Protein AF-A0A397J2P7-F1 (afdb_monomer)

Mean predicted aligned error: 6.72 Å

Foldseek 3Di:
DFDFPDDPDWDWDQDPNDTDTDDDGAAAAADAQVVLCVLQQADSDLPQQQNQSFFRDGLLCLLPLVDAPVNTHTDFLVVCVVCQVVVNNSVSRGDNDDRPQSPPPPDGSSLRYDYNCLNLQQVHPLLVLLVLVVVL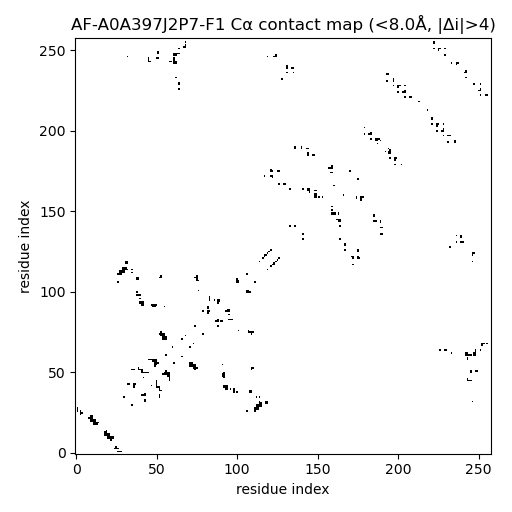ADPVLQVQLLVQLCPDDDDVLQDGDNVGSVCSVPDHSSNSVSCLVCVLVSCPPSDDPLSSVLSVLSSVLVVLVPDPDDDPVSLVVNLVSLSVNSVSSCVSRCVPPVSSDNSNSCSNHSSPPD

Sequence (258 aa):
MLEPLFENASIDLKIDGKRIWFYPRISTVICDWPEACTFSLTYKSSNSNYPCHFCLVSKDNLANTCLRKSQAVLRNKENTKKYYDNDTTKEASLEPVYNYFWDIPDLNIYDATVSDRMHHLDLGLYHYQIEFTKELLSKSSINKFNRRIAEIPRHPGLKIFAGGLQSIARLTANEFRDLMKVIVFVVDNLHNKDLSEVYVKWNEMYLLSRLETFKESDLKIFQKAIDDWANLFIKLFQNISGLKFPKLHSWNNKWIHN

Structure (mmCIF, N/CA/C/O backbone):
data_AF-A0A397J2P7-F1
#
_entry.id   AF-A0A397J2P7-F1
#
loop_
_atom_site.group_PDB
_atom_site.id
_atom_site.type_symbol
_atom_site.label_atom_id
_atom_site.label_alt_id
_atom_site.label_comp_id
_atom_site.label_asym_id
_atom_site.label_entity_id
_atom_site.label_seq_id
_atom_site.pdbx_PDB_ins_code
_atom_site.Cartn_x
_atom_site.Cartn_y
_atom_site.Cartn_z
_atom_site.occupancy
_atom_site.B_iso_or_equiv
_atom_site.auth_seq_id
_atom_site.auth_comp_id
_atom_site.auth_asym_id
_atom_site.auth_atom_id
_atom_site.pdbx_PDB_model_num
ATOM 1 N N . MET A 1 1 ? -21.625 -6.196 5.185 1.00 41.31 1 MET A N 1
ATOM 2 C CA . MET A 1 1 ? -22.179 -6.641 6.480 1.00 41.31 1 MET A CA 1
ATOM 3 C C . MET A 1 1 ? -21.059 -7.403 7.171 1.00 41.31 1 MET A C 1
ATOM 5 O O . MET A 1 1 ? -20.410 -8.178 6.485 1.00 41.31 1 MET A O 1
ATOM 9 N N . LEU A 1 2 ? -20.728 -7.099 8.429 1.00 46.75 2 LEU A N 1
ATOM 10 C CA . LEU A 1 2 ? -19.723 -7.863 9.179 1.00 46.75 2 LEU A CA 1
ATOM 11 C C . LEU A 1 2 ? -20.389 -9.171 9.623 1.00 46.75 2 LEU A C 1
ATOM 13 O O . LEU A 1 2 ? -21.253 -9.135 10.494 1.00 46.75 2 LEU A O 1
ATOM 17 N N . GLU A 1 3 ? -20.052 -10.287 8.984 1.00 45.09 3 GLU A N 1
ATOM 18 C CA . GLU A 1 3 ? -20.546 -11.613 9.373 1.00 45.09 3 GLU A CA 1
ATOM 19 C C . GLU A 1 3 ? -19.564 -12.276 10.356 1.00 45.09 3 GLU A C 1
ATOM 21 O O . GLU A 1 3 ? -18.350 -12.074 10.237 1.00 45.09 3 GLU A O 1
ATOM 26 N N . PRO A 1 4 ? -20.045 -13.043 11.352 1.00 52.09 4 PRO A N 1
ATOM 27 C CA . PRO A 1 4 ? -19.174 -13.778 12.264 1.00 52.09 4 PRO A CA 1
ATOM 28 C C . PRO A 1 4 ? -18.341 -14.828 11.515 1.00 52.09 4 PRO A C 1
ATOM 30 O O . PRO A 1 4 ? -18.884 -15.644 10.780 1.00 52.09 4 PRO A O 1
ATOM 33 N N . LEU A 1 5 ? -17.027 -14.871 11.764 1.00 52.66 5 LEU A N 1
ATOM 34 C CA . LEU A 1 5 ? -16.147 -15.936 11.246 1.00 52.66 5 LEU A CA 1
ATOM 35 C C . LEU A 1 5 ? -16.485 -17.325 11.820 1.00 52.66 5 LEU A C 1
ATOM 37 O O . LEU A 1 5 ? -16.162 -18.339 11.207 1.00 52.66 5 LEU A O 1
ATOM 41 N N . PHE A 1 6 ? -17.131 -17.368 12.988 1.00 56.34 6 PHE A N 1
ATOM 42 C CA . PHE A 1 6 ? -17.595 -18.588 13.640 1.00 56.34 6 PHE A CA 1
ATOM 43 C C . PHE A 1 6 ? -19.002 -18.364 14.195 1.00 56.34 6 PHE A C 1
ATOM 45 O O . PHE A 1 6 ? -19.203 -17.525 15.074 1.00 56.34 6 PHE A O 1
ATOM 52 N N . GLU A 1 7 ? -19.972 -19.138 13.717 1.00 52.19 7 GLU A N 1
ATOM 53 C CA . GLU A 1 7 ? -21.286 -19.243 14.347 1.00 52.19 7 GLU A CA 1
ATOM 54 C C . GLU A 1 7 ? -21.234 -20.354 15.411 1.00 52.19 7 GLU A C 1
ATOM 56 O O . GLU A 1 7 ? -20.944 -21.509 15.111 1.00 52.19 7 GLU A O 1
ATOM 61 N N . ASN A 1 8 ? -21.511 -20.008 16.672 1.00 54.44 8 ASN A N 1
ATOM 62 C CA . ASN A 1 8 ? -21.770 -20.945 17.780 1.00 54.44 8 ASN A CA 1
ATOM 63 C C . ASN A 1 8 ? -20.612 -21.830 18.298 1.00 54.44 8 ASN A C 1
ATOM 65 O O . ASN A 1 8 ? -20.868 -22.773 19.045 1.00 54.44 8 ASN A O 1
ATOM 69 N N . ALA A 1 9 ? -19.345 -21.527 18.002 1.00 59.22 9 ALA A N 1
ATOM 70 C CA . ALA A 1 9 ? -18.209 -22.197 18.648 1.00 59.22 9 ALA A CA 1
ATOM 71 C C . ALA A 1 9 ? -17.772 -21.433 19.914 1.00 59.22 9 ALA A C 1
ATOM 73 O O . ALA A 1 9 ? -16.947 -20.522 19.854 1.00 59.22 9 ALA A O 1
ATOM 74 N N . SER A 1 10 ? -18.341 -21.774 21.071 1.00 63.00 10 SER A N 1
ATOM 75 C CA . SER A 1 10 ? -17.833 -21.293 22.361 1.00 63.00 10 SER A CA 1
ATOM 76 C C . SER A 1 10 ? -16.487 -21.948 22.681 1.00 63.00 10 SER A C 1
ATOM 78 O O . SER A 1 10 ? -16.344 -23.162 22.526 1.00 63.00 10 SER A O 1
ATOM 80 N N . ILE A 1 11 ? -15.516 -21.167 23.158 1.00 71.50 11 ILE A N 1
ATOM 81 C CA . ILE A 1 11 ? -14.212 -21.680 23.596 1.00 71.50 11 ILE A CA 1
ATOM 82 C C . ILE A 1 11 ? -14.182 -21.713 25.129 1.00 71.50 11 ILE A C 1
ATOM 84 O O . ILE A 1 11 ? -14.503 -20.719 25.783 1.00 71.50 11 ILE A O 1
ATOM 88 N N . ASP A 1 12 ? -13.756 -22.845 25.692 1.00 77.00 12 ASP A N 1
ATOM 89 C CA . ASP A 1 12 ? -13.502 -22.998 27.127 1.00 77.00 12 ASP A CA 1
ATOM 90 C C . ASP A 1 12 ? -12.077 -22.540 27.469 1.00 77.00 12 ASP A C 1
ATOM 92 O O . ASP A 1 12 ? -11.097 -23.202 27.117 1.00 77.00 12 ASP A O 1
ATOM 96 N N . LEU A 1 13 ? -11.941 -21.438 28.213 1.00 77.38 13 LEU A N 1
ATOM 97 C CA . LEU A 1 13 ? -10.671 -21.029 28.823 1.00 77.38 13 LEU A CA 1
ATOM 98 C C . LEU A 1 13 ? -10.632 -21.450 30.290 1.00 77.38 13 LEU A C 1
ATOM 100 O O . LEU A 1 13 ? -11.546 -21.158 31.063 1.00 77.38 13 LEU A O 1
ATOM 104 N N . LYS A 1 14 ? -9.547 -22.113 30.703 1.00 80.81 14 LYS A N 1
ATOM 105 C CA . LYS A 1 14 ? -9.303 -22.442 32.111 1.00 80.81 14 LYS A CA 1
ATOM 106 C C . LYS A 1 14 ? -8.366 -21.401 32.726 1.00 80.81 14 LYS A C 1
ATOM 108 O O . LYS A 1 14 ? -7.167 -21.445 32.474 1.00 80.81 14 LYS A O 1
ATOM 113 N N . ILE A 1 15 ? -8.909 -20.492 33.534 1.00 80.88 15 ILE A N 1
ATOM 114 C CA . ILE A 1 15 ? -8.157 -19.451 34.256 1.00 80.88 15 ILE A CA 1
ATOM 115 C C . ILE A 1 15 ? -8.312 -19.711 35.757 1.00 80.88 15 ILE A C 1
ATOM 117 O O . ILE A 1 15 ? -9.431 -19.871 36.241 1.00 80.88 15 ILE A O 1
ATOM 121 N N . ASP A 1 16 ? -7.198 -19.831 36.484 1.00 86.00 16 ASP A N 1
ATOM 122 C CA . ASP A 1 16 ? -7.161 -20.104 37.934 1.00 86.00 16 ASP A CA 1
ATOM 123 C C . ASP A 1 16 ? -8.050 -21.281 38.377 1.00 86.00 16 ASP A C 1
ATOM 125 O O . ASP A 1 16 ? -8.771 -21.235 39.374 1.00 86.00 16 ASP A O 1
ATOM 129 N N . GLY A 1 17 ? -8.056 -22.356 37.584 1.00 84.88 17 GLY A N 1
ATOM 130 C CA . GLY A 1 17 ? -8.862 -23.550 37.853 1.00 84.88 17 GLY A CA 1
ATOM 131 C C . GLY A 1 17 ? -10.354 -23.418 37.521 1.00 84.88 17 GLY A C 1
ATOM 132 O O . GLY A 1 17 ? -11.055 -24.432 37.539 1.00 84.88 17 GLY A O 1
ATOM 133 N N . LYS A 1 18 ? -10.836 -22.227 37.149 1.00 81.94 18 LYS A N 1
ATOM 134 C CA . LYS A 1 18 ? -12.218 -21.973 36.718 1.00 81.94 18 LYS A CA 1
ATOM 135 C C . LYS A 1 18 ? -12.336 -22.070 35.200 1.00 81.94 18 LYS A C 1
ATOM 137 O O . LYS A 1 18 ? -11.464 -21.602 34.475 1.00 81.94 18 LYS A O 1
ATOM 142 N N . ARG A 1 19 ? -13.426 -22.675 34.721 1.00 82.94 19 ARG A N 1
ATOM 143 C CA . ARG A 1 19 ? -13.798 -22.664 33.299 1.00 82.94 19 ARG A CA 1
ATOM 144 C C . ARG A 1 19 ? -14.615 -21.415 33.004 1.00 82.94 19 ARG A C 1
ATOM 146 O O . ARG A 1 19 ? -15.642 -21.198 33.641 1.00 82.94 19 ARG A O 1
ATOM 153 N N . ILE A 1 20 ? -14.140 -20.617 32.059 1.00 82.62 20 ILE A N 1
ATOM 154 C CA . ILE A 1 20 ? -14.794 -19.410 31.571 1.00 82.62 20 ILE A CA 1
ATOM 155 C C . ILE A 1 20 ? -15.155 -19.654 30.112 1.00 82.62 20 ILE A C 1
ATOM 157 O O . ILE A 1 20 ? -14.300 -20.016 29.304 1.00 82.62 20 ILE A O 1
ATOM 161 N N . TRP A 1 21 ? -16.429 -19.442 29.804 1.00 78.38 21 TRP A N 1
ATOM 162 C CA . TRP A 1 21 ? -16.962 -19.519 28.454 1.00 78.38 21 TRP A CA 1
ATOM 163 C C . TRP A 1 21 ? -16.853 -18.143 27.818 1.00 78.38 21 TRP A C 1
ATOM 165 O O . TRP A 1 21 ? -17.285 -17.153 28.414 1.00 78.38 21 TRP A O 1
ATOM 175 N N . PHE A 1 22 ? -16.305 -18.071 26.611 1.00 75.12 22 PHE A N 1
ATOM 176 C CA . PHE A 1 22 ? -16.305 -16.829 25.850 1.00 75.12 22 PHE A CA 1
ATOM 177 C C . PHE A 1 22 ? -16.480 -17.086 24.353 1.00 75.12 22 PHE A C 1
ATOM 179 O O . PHE A 1 22 ? -16.256 -18.189 23.849 1.00 75.12 22 PHE A O 1
ATOM 186 N N . TYR A 1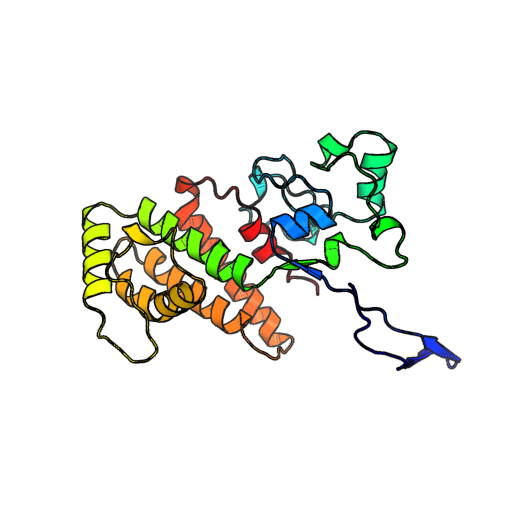 23 ? -16.889 -16.028 23.656 1.00 73.81 23 TYR A N 1
ATOM 187 C CA . TYR A 1 23 ? -17.053 -16.001 22.209 1.00 73.81 23 TYR A CA 1
ATOM 188 C C . TYR A 1 23 ? -16.034 -15.013 21.636 1.00 73.81 23 TYR A C 1
ATOM 190 O O . TYR A 1 23 ? -16.196 -13.806 21.851 1.00 73.81 23 TYR A O 1
ATOM 198 N N . PRO A 1 24 ? -14.974 -15.475 20.947 1.00 74.31 24 PRO A N 1
ATOM 199 C CA . PRO A 1 24 ? -14.053 -14.559 20.291 1.00 74.31 24 PRO A CA 1
ATOM 200 C C . PRO A 1 24 ? -14.791 -13.813 19.177 1.00 74.31 24 PRO A C 1
ATOM 202 O O . PRO A 1 24 ? -15.453 -14.419 18.335 1.00 74.31 24 PRO A O 1
ATOM 205 N N . ARG A 1 25 ? -14.663 -12.487 19.156 1.00 75.50 25 ARG A N 1
ATOM 206 C CA . ARG A 1 25 ? -15.141 -11.655 18.050 1.00 75.50 25 ARG A CA 1
ATOM 207 C C . ARG A 1 25 ? -13.940 -11.171 17.262 1.00 75.50 25 ARG A C 1
ATOM 209 O O . ARG A 1 25 ? -13.109 -10.439 17.786 1.00 75.50 25 ARG A O 1
ATOM 216 N N . ILE A 1 26 ? -13.867 -11.580 16.003 1.00 80.50 26 ILE A N 1
ATOM 217 C CA . ILE A 1 26 ? -12.863 -11.109 15.052 1.00 80.50 26 ILE A CA 1
ATOM 218 C C . ILE A 1 26 ? -13.617 -10.325 13.986 1.00 80.50 26 ILE A C 1
ATOM 220 O O . ILE A 1 26 ? -14.516 -10.862 13.345 1.00 80.50 26 ILE A O 1
ATOM 224 N N . SER A 1 27 ? -13.278 -9.047 13.832 1.00 84.94 27 SER A N 1
ATOM 225 C CA . SER A 1 27 ? -13.881 -8.167 12.830 1.00 84.94 27 SER A CA 1
ATOM 226 C C . SER A 1 27 ? -12.810 -7.697 11.862 1.00 84.94 27 SER A C 1
ATOM 228 O O . SER A 1 27 ? -11.776 -7.186 12.284 1.00 84.94 27 SER A O 1
ATOM 230 N N . THR A 1 28 ? -13.067 -7.848 10.565 1.00 88.75 28 THR A N 1
ATOM 231 C CA . THR A 1 28 ? -12.190 -7.343 9.509 1.00 88.75 28 THR A CA 1
ATOM 232 C C . THR A 1 28 ? -13.012 -6.704 8.398 1.00 88.75 28 THR A C 1
ATOM 234 O O . THR A 1 28 ? -14.086 -7.194 8.048 1.00 88.75 28 THR A O 1
ATOM 237 N N . VAL A 1 29 ? -12.521 -5.590 7.858 1.00 90.94 29 VAL A N 1
ATOM 238 C CA . VAL A 1 29 ? -13.132 -4.883 6.729 1.00 90.94 29 VAL A CA 1
ATOM 239 C C . VAL A 1 29 ? -12.095 -4.758 5.625 1.00 90.94 29 VAL A C 1
ATOM 241 O O . VAL A 1 29 ? -11.227 -3.888 5.677 1.00 90.94 29 VAL A O 1
ATOM 244 N N . ILE A 1 30 ? -12.181 -5.629 4.621 1.00 91.50 30 ILE A N 1
ATOM 245 C CA . ILE A 1 30 ? -11.364 -5.503 3.412 1.00 91.50 30 ILE A CA 1
ATOM 246 C C . ILE A 1 30 ? -11.932 -4.350 2.596 1.00 91.50 30 ILE A C 1
ATOM 248 O O . ILE A 1 30 ? -13.110 -4.363 2.247 1.00 91.50 30 ILE A O 1
ATOM 252 N N . CYS A 1 31 ? -11.106 -3.346 2.340 1.00 92.62 31 CYS A N 1
ATOM 253 C CA . CYS A 1 31 ? -11.542 -2.132 1.670 1.00 92.62 31 CYS A CA 1
ATOM 254 C C . CYS A 1 31 ? -10.407 -1.478 0.889 1.00 92.62 31 CYS A C 1
ATOM 256 O O . CYS A 1 31 ? -9.220 -1.641 1.203 1.00 92.62 31 CYS A O 1
ATOM 258 N N . ASP A 1 32 ? -10.775 -0.729 -0.145 1.00 93.62 32 ASP A N 1
ATOM 259 C CA . ASP A 1 32 ? -9.832 0.159 -0.809 1.00 93.62 32 ASP A CA 1
ATOM 260 C C . ASP A 1 32 ? -9.547 1.417 0.043 1.00 93.62 32 ASP A C 1
ATOM 262 O O . ASP A 1 32 ? -10.053 1.592 1.154 1.00 93.62 32 ASP A O 1
ATOM 266 N N . TRP A 1 33 ? -8.665 2.300 -0.440 1.00 92.56 33 TRP A N 1
ATOM 267 C CA . TRP A 1 33 ? -8.267 3.477 0.341 1.00 92.56 33 TRP A CA 1
ATOM 268 C C . TRP A 1 33 ? -9.427 4.468 0.582 1.00 92.56 33 TRP A C 1
ATOM 270 O O . TRP A 1 33 ? -9.630 4.862 1.734 1.00 92.56 33 TRP A O 1
ATOM 280 N N . PRO A 1 34 ? -10.203 4.881 -0.445 1.00 94.50 34 PRO A N 1
ATOM 281 C CA . PRO A 1 34 ? -11.407 5.688 -0.245 1.00 94.50 34 PRO A CA 1
ATOM 282 C C . PRO A 1 34 ? -12.429 5.090 0.727 1.00 94.50 34 PRO A C 1
ATOM 284 O O . PRO A 1 34 ? -13.002 5.841 1.519 1.00 94.50 34 PRO A O 1
ATOM 287 N N . GLU A 1 35 ? -12.663 3.780 0.671 1.00 95.69 35 GLU A N 1
ATOM 288 C CA . GLU A 1 35 ? -13.574 3.072 1.571 1.00 95.69 35 GLU A CA 1
ATOM 289 C C . GLU A 1 35 ? -13.049 3.060 3.008 1.00 95.69 35 GLU A C 1
ATOM 291 O O . GLU A 1 35 ? -13.790 3.423 3.922 1.00 95.69 35 GLU A O 1
ATOM 296 N N . ALA A 1 36 ? -11.763 2.747 3.216 1.00 94.88 36 ALA A N 1
ATOM 297 C CA . ALA A 1 36 ? -11.125 2.811 4.532 1.00 94.88 36 ALA A CA 1
ATOM 298 C C . ALA A 1 36 ? -11.290 4.202 5.162 1.00 94.88 36 ALA A C 1
ATOM 300 O O . ALA A 1 36 ? -11.682 4.311 6.323 1.00 94.88 36 ALA A O 1
ATOM 301 N N . CYS A 1 37 ? -11.070 5.262 4.373 1.00 95.62 37 CYS A N 1
ATOM 302 C CA . CYS A 1 37 ? -11.294 6.642 4.800 1.00 95.62 37 CYS A CA 1
ATOM 303 C C . CYS A 1 37 ? -12.761 6.934 5.148 1.00 95.62 37 CYS A C 1
ATOM 305 O O . CYS A 1 37 ? -13.024 7.707 6.066 1.00 95.62 37 CYS A O 1
ATOM 307 N N . THR A 1 38 ? -13.717 6.333 4.434 1.00 96.62 38 THR A N 1
ATOM 308 C CA . THR A 1 38 ? -15.145 6.462 4.745 1.00 96.62 38 THR A CA 1
ATOM 309 C C . THR A 1 38 ? -15.499 5.762 6.057 1.00 96.62 38 THR A C 1
ATOM 311 O O . THR A 1 38 ? -16.199 6.356 6.872 1.00 96.62 38 THR A O 1
ATOM 314 N N . PHE A 1 39 ? -14.981 4.560 6.317 1.00 95.88 39 PHE A N 1
ATOM 315 C CA . PHE A 1 39 ? -15.212 3.860 7.586 1.00 95.88 39 PHE A CA 1
ATOM 316 C C . PHE A 1 39 ? -14.591 4.588 8.789 1.00 95.88 39 PHE A C 1
ATOM 318 O O . PHE A 1 39 ? -15.181 4.622 9.871 1.00 95.88 39 PHE A O 1
ATOM 325 N N . SER A 1 40 ? -13.420 5.203 8.605 1.00 95.56 40 SER A N 1
ATOM 326 C CA . SER A 1 40 ? -12.717 5.967 9.644 1.00 95.56 40 SER A CA 1
ATOM 327 C C . SER A 1 40 ? -13.137 7.437 9.740 1.00 95.56 40 SER A C 1
ATOM 329 O O . SER A 1 40 ? -12.633 8.143 10.611 1.00 95.56 40 SER A O 1
ATOM 331 N N . LEU A 1 41 ? -14.008 7.919 8.845 1.00 97.25 41 LEU A N 1
ATOM 332 C CA . LEU A 1 41 ? -14.345 9.340 8.690 1.00 97.25 41 LEU A CA 1
ATOM 333 C C . LEU A 1 41 ? -13.115 10.252 8.562 1.00 97.25 41 LEU A C 1
ATOM 335 O O . LEU A 1 41 ? -13.114 11.376 9.051 1.00 97.25 41 LEU A O 1
ATOM 339 N N . THR A 1 42 ? -12.049 9.787 7.915 1.00 97.06 42 THR A N 1
ATOM 340 C CA . THR A 1 42 ? -10.890 10.637 7.601 1.00 97.06 42 THR A CA 1
ATOM 341 C C . THR A 1 42 ? -11.036 11.255 6.222 1.00 97.06 42 THR A C 1
ATOM 343 O O . THR A 1 42 ? -11.558 10.614 5.308 1.00 97.06 42 THR A O 1
ATOM 346 N N . TYR A 1 43 ? -10.483 12.451 6.030 1.00 96.56 43 TYR A N 1
ATOM 347 C CA . TYR A 1 43 ? -10.420 13.072 4.711 1.00 96.56 43 TYR A CA 1
ATOM 348 C C . TYR A 1 43 ? -9.762 12.145 3.684 1.00 96.56 43 TYR A C 1
ATOM 350 O O . TYR A 1 43 ? -8.675 11.612 3.900 1.00 96.56 43 TYR A O 1
ATOM 358 N N . LYS A 1 44 ? -10.392 12.012 2.513 1.00 93.12 44 LYS A N 1
ATOM 359 C CA . LYS A 1 44 ? -9.904 11.156 1.412 1.00 93.12 44 LYS A CA 1
ATOM 360 C C . LYS A 1 44 ? -8.665 11.714 0.702 1.00 93.12 44 LYS A C 1
ATOM 362 O O . LYS A 1 44 ? -8.036 11.021 -0.093 1.00 93.12 44 LYS A O 1
ATOM 367 N N . SER A 1 45 ? -8.326 12.977 0.956 1.00 90.38 45 SER A N 1
ATOM 368 C CA . SER A 1 45 ? -7.212 13.670 0.312 1.00 90.38 45 SER A CA 1
ATOM 369 C C . SER A 1 45 ? -5.876 13.336 0.973 1.00 90.38 45 SER A C 1
ATOM 371 O O . SER A 1 45 ? -5.700 13.542 2.177 1.00 90.38 45 SER A O 1
ATOM 373 N N . SER A 1 46 ? -4.893 12.935 0.164 1.00 85.94 46 SER A N 1
ATOM 374 C CA . SER A 1 46 ? -3.501 12.758 0.598 1.00 85.94 46 SER A CA 1
ATOM 375 C C . SER A 1 46 ? -2.822 14.064 1.029 1.00 85.94 46 SER A C 1
ATOM 377 O O . SER A 1 46 ? -1.802 14.021 1.711 1.00 85.94 46 SER A O 1
ATOM 379 N N . ASN A 1 47 ? -3.396 15.220 0.674 1.00 89.69 47 ASN A N 1
ATOM 380 C CA . ASN A 1 47 ? -2.891 16.542 1.056 1.00 89.69 47 ASN A CA 1
ATOM 381 C C . ASN A 1 47 ? -3.393 17.020 2.429 1.00 89.69 47 ASN A C 1
ATOM 383 O O . ASN A 1 47 ? -2.975 18.088 2.891 1.00 89.69 47 ASN A O 1
ATOM 387 N N . SER A 1 48 ? -4.287 16.262 3.075 1.00 93.44 48 SER A N 1
ATOM 388 C CA . SER A 1 48 ? -4.716 16.539 4.449 1.00 93.44 48 SER A CA 1
ATOM 389 C C . SER A 1 48 ? -3.538 16.449 5.422 1.00 93.44 48 SER A C 1
ATOM 391 O O . SER A 1 48 ? -2.525 15.825 5.122 1.00 93.44 48 SER A O 1
ATOM 393 N N . ASN A 1 49 ? -3.631 17.104 6.581 1.00 94.12 49 ASN A N 1
ATOM 394 C CA . ASN A 1 49 ? -2.515 17.134 7.532 1.00 94.12 49 ASN A CA 1
ATOM 395 C C . ASN A 1 49 ? -2.225 15.747 8.116 1.00 94.12 49 ASN A C 1
ATOM 397 O O . ASN A 1 49 ? -1.057 15.421 8.310 1.00 94.12 49 ASN A O 1
ATOM 401 N N . TYR A 1 50 ? -3.269 14.932 8.312 1.00 95.06 50 TYR A N 1
ATOM 402 C CA . TYR A 1 50 ? -3.183 13.568 8.836 1.00 95.06 50 TYR A CA 1
ATOM 403 C C . TYR A 1 50 ? -3.903 12.568 7.915 1.00 95.06 50 TYR A C 1
ATOM 405 O O . TYR A 1 50 ? -4.994 12.098 8.249 1.00 95.06 50 TYR A O 1
ATOM 413 N N . PRO A 1 51 ? -3.318 12.230 6.752 1.00 94.19 51 PRO A N 1
ATOM 414 C CA . PRO A 1 51 ? -4.021 11.541 5.667 1.00 94.19 51 PRO A CA 1
ATOM 415 C C . PRO A 1 51 ? -4.165 10.023 5.860 1.00 94.19 51 PRO A C 1
ATOM 417 O O . PRO A 1 51 ? -4.713 9.341 4.996 1.00 94.19 51 PRO A O 1
ATOM 420 N N . CYS A 1 52 ? -3.651 9.463 6.957 1.00 94.00 52 CYS A N 1
ATOM 421 C CA . CYS A 1 52 ? -3.784 8.042 7.262 1.00 94.00 52 CYS A CA 1
ATOM 422 C C . CYS A 1 52 ? -5.096 7.743 8.006 1.00 94.00 52 CYS A C 1
ATOM 424 O O . CYS A 1 52 ? -5.439 8.417 8.982 1.00 94.00 52 CYS A O 1
ATOM 426 N N . HIS A 1 53 ? -5.795 6.686 7.581 1.00 94.12 53 HIS A N 1
ATOM 427 C CA . HIS A 1 53 ? -7.069 6.272 8.176 1.00 94.12 53 HIS A CA 1
ATOM 428 C C . HIS A 1 53 ? -6.923 5.628 9.563 1.00 94.12 53 HIS A C 1
ATOM 430 O O . HIS A 1 53 ? -7.888 5.624 10.317 1.00 94.12 53 HIS A O 1
ATOM 436 N N . PHE A 1 54 ? -5.738 5.116 9.925 1.00 93.31 54 PHE A N 1
ATOM 437 C CA . PHE A 1 54 ? -5.520 4.392 11.187 1.00 93.31 54 PHE A CA 1
ATOM 438 C C . PHE A 1 54 ? -4.571 5.091 12.175 1.00 93.31 54 PHE A C 1
ATOM 440 O O . PHE A 1 54 ? -4.437 4.648 13.314 1.00 93.31 54 PHE A O 1
ATOM 447 N N . CYS A 1 55 ? -3.902 6.182 11.787 1.00 93.81 55 CYS A N 1
ATOM 448 C CA . CYS A 1 55 ? -3.003 6.927 12.676 1.00 93.81 55 CYS A CA 1
ATOM 449 C C . CYS A 1 55 ? -2.931 8.423 12.331 1.00 93.81 55 CYS A C 1
ATOM 451 O O . CYS A 1 55 ? -3.311 8.851 11.241 1.00 93.81 55 CYS A O 1
ATOM 453 N N . LEU A 1 56 ? -2.409 9.220 13.263 1.00 94.00 56 LEU A N 1
ATOM 454 C CA . LEU A 1 56 ? -2.144 10.653 13.114 1.00 94.00 56 LEU A CA 1
ATOM 455 C C . LEU A 1 56 ? -0.717 10.911 12.601 1.00 94.00 56 LEU A C 1
ATOM 457 O O . LEU A 1 56 ? 0.036 11.695 13.175 1.00 94.00 56 LEU A O 1
ATOM 461 N N . VAL A 1 57 ? -0.318 10.246 11.514 1.00 93.06 57 VAL A N 1
ATOM 462 C CA . VAL A 1 57 ? 0.943 10.569 10.826 1.00 93.06 57 VAL A CA 1
ATOM 463 C C . VAL A 1 57 ? 0.785 11.859 10.022 1.00 93.06 57 VAL A C 1
ATOM 465 O O . VAL A 1 57 ? -0.185 12.011 9.281 1.00 93.06 57 VAL A O 1
ATOM 468 N N . SER A 1 58 ? 1.735 12.786 10.152 1.00 92.25 58 SER A N 1
ATOM 469 C CA . SER A 1 58 ? 1.763 13.987 9.307 1.00 92.25 58 SER A CA 1
ATOM 470 C C . SER A 1 58 ? 1.979 13.613 7.837 1.00 92.25 58 SER A C 1
ATOM 472 O O . SER A 1 58 ? 2.761 12.709 7.532 1.00 92.25 58 SER A O 1
ATOM 474 N N . LYS A 1 59 ? 1.362 14.352 6.910 1.00 91.69 59 LYS A N 1
ATOM 475 C CA . LYS A 1 59 ? 1.606 14.218 5.460 1.00 91.69 59 LYS A CA 1
ATOM 476 C C . LYS A 1 59 ? 3.083 14.292 5.064 1.00 91.69 59 LYS A C 1
ATOM 478 O O . LYS A 1 59 ? 3.484 13.651 4.098 1.00 91.69 59 LYS A O 1
ATOM 483 N N . ASP A 1 60 ? 3.892 15.036 5.816 1.00 90.69 60 ASP A N 1
ATOM 484 C CA . ASP A 1 60 ? 5.327 15.198 5.544 1.00 90.69 60 ASP A CA 1
ATOM 485 C C . ASP A 1 60 ? 6.161 14.001 6.036 1.00 90.69 60 ASP A C 1
ATOM 487 O O . ASP A 1 60 ? 7.337 13.878 5.716 1.00 90.69 60 ASP A O 1
ATOM 491 N N . ASN A 1 61 ? 5.530 13.077 6.764 1.00 90.81 61 ASN A N 1
ATOM 492 C CA . ASN A 1 61 ? 6.137 11.886 7.347 1.00 90.81 61 ASN A CA 1
ATOM 493 C C . ASN A 1 61 ? 5.678 10.578 6.675 1.00 90.81 61 ASN A C 1
ATOM 495 O O . ASN A 1 61 ? 6.039 9.492 7.126 1.00 90.81 61 ASN A O 1
ATOM 499 N N . LEU A 1 62 ? 4.902 10.648 5.586 1.00 90.06 62 LEU A N 1
ATOM 500 C CA . LEU A 1 62 ? 4.373 9.460 4.900 1.00 90.06 62 LEU A CA 1
ATOM 501 C C . LEU A 1 62 ? 5.459 8.549 4.314 1.00 90.06 62 LEU A C 1
ATOM 503 O O . LEU A 1 62 ? 5.290 7.331 4.289 1.00 90.06 62 LEU A O 1
ATOM 507 N N . ALA A 1 63 ? 6.571 9.129 3.868 1.00 89.69 63 ALA A N 1
ATOM 508 C CA . ALA A 1 63 ? 7.706 8.403 3.306 1.00 89.69 63 ALA A CA 1
ATOM 509 C C . ALA A 1 63 ? 8.814 8.120 4.336 1.00 89.69 63 ALA A C 1
ATOM 511 O O . ALA A 1 63 ? 9.907 7.711 3.965 1.00 89.69 63 ALA A O 1
ATOM 512 N N . ASN A 1 64 ? 8.567 8.347 5.627 1.00 87.25 64 ASN A N 1
ATOM 513 C CA . ASN A 1 64 ? 9.557 8.079 6.661 1.00 87.25 64 ASN A CA 1
ATOM 514 C C . ASN A 1 64 ? 9.448 6.618 7.126 1.00 87.25 64 ASN A C 1
ATOM 516 O O . ASN A 1 64 ? 8.603 6.280 7.955 1.00 87.25 64 ASN A O 1
ATOM 520 N N . THR A 1 65 ? 10.309 5.751 6.589 1.00 81.00 65 THR A N 1
ATOM 521 C CA . THR A 1 65 ? 10.397 4.322 6.948 1.00 81.00 65 THR A CA 1
ATOM 522 C C . THR A 1 65 ? 10.893 4.079 8.370 1.00 81.00 65 THR A C 1
ATOM 524 O O . THR A 1 65 ? 10.667 3.005 8.917 1.00 81.00 65 THR A O 1
ATOM 527 N N . CYS A 1 66 ? 11.532 5.067 8.999 1.00 77.31 66 CYS A N 1
ATOM 528 C CA . CYS A 1 66 ? 11.991 4.959 10.381 1.00 77.31 66 CYS A CA 1
ATOM 529 C C . CYS A 1 66 ? 10.863 5.178 11.399 1.00 77.31 66 CYS A C 1
ATOM 531 O O . CYS A 1 66 ? 11.017 4.773 12.551 1.00 77.31 66 CYS A O 1
ATOM 533 N N . LEU A 1 67 ? 9.748 5.804 10.999 1.00 73.12 67 LEU A N 1
ATOM 534 C CA . LEU A 1 67 ? 8.575 5.942 11.859 1.00 73.12 67 LEU A CA 1
ATOM 535 C C . LEU A 1 67 ? 7.862 4.605 11.951 1.00 73.12 67 LEU A C 1
ATOM 537 O O . LEU A 1 67 ? 7.217 4.182 10.996 1.00 73.12 67 LEU A O 1
ATOM 541 N N . ARG A 1 68 ? 7.959 3.970 13.117 1.00 66.50 68 ARG A N 1
ATOM 542 C CA . ARG A 1 68 ? 7.200 2.753 13.424 1.00 66.50 68 ARG A CA 1
ATOM 543 C C . ARG A 1 68 ? 5.807 3.100 13.944 1.00 66.50 68 ARG A C 1
ATOM 545 O O . ARG A 1 68 ? 5.614 4.152 14.554 1.00 66.50 68 ARG A O 1
ATOM 552 N N . LYS A 1 69 ? 4.860 2.157 13.824 1.00 61.81 69 LYS A N 1
ATOM 553 C CA . LYS A 1 69 ? 3.506 2.239 14.418 1.00 61.81 69 LYS A CA 1
ATOM 554 C C . LYS A 1 69 ? 3.544 2.661 15.899 1.00 61.81 69 LYS A C 1
ATOM 556 O O . LYS A 1 69 ? 2.714 3.457 16.313 1.00 61.81 69 LYS A O 1
ATOM 561 N N . SER A 1 70 ? 4.545 2.213 16.668 1.00 60.56 70 SER A N 1
ATOM 562 C CA . SER A 1 70 ? 4.731 2.567 18.088 1.00 60.56 70 SER A CA 1
ATOM 563 C C . SER A 1 70 ? 5.051 4.043 18.358 1.00 60.56 70 SER A C 1
ATOM 565 O O . SER A 1 70 ? 4.905 4.502 19.487 1.00 60.56 70 SER A O 1
ATOM 567 N N . GLN A 1 71 ? 5.496 4.786 17.345 1.00 70.38 71 GLN A N 1
ATOM 568 C CA . GLN A 1 71 ? 5.827 6.209 17.440 1.00 70.38 71 GLN A CA 1
ATOM 569 C C . GLN A 1 71 ? 4.706 7.104 16.896 1.00 70.38 71 GLN A C 1
ATOM 571 O O . GLN A 1 71 ? 4.749 8.319 17.080 1.00 70.38 71 GLN A O 1
ATOM 576 N N . ALA A 1 72 ? 3.706 6.522 16.226 1.00 82.81 72 ALA A N 1
ATOM 577 C CA . ALA A 1 72 ? 2.545 7.235 15.717 1.00 82.81 72 ALA A CA 1
ATOM 578 C C . ALA A 1 72 ? 1.367 7.108 16.691 1.00 82.81 72 ALA A C 1
ATOM 580 O O . ALA A 1 72 ? 1.096 6.039 17.234 1.00 82.81 72 ALA A O 1
ATOM 581 N N . VAL A 1 73 ? 0.609 8.191 16.868 1.00 91.44 73 VAL A N 1
ATOM 582 C CA . VAL A 1 73 ? -0.648 8.129 17.621 1.00 91.44 73 VAL A CA 1
ATOM 583 C C . VAL A 1 73 ? -1.679 7.394 16.768 1.00 91.44 73 VAL A C 1
ATOM 585 O O . VAL A 1 73 ? -2.100 7.895 15.723 1.00 91.44 73 VAL A O 1
ATOM 588 N N . LEU A 1 74 ? -2.065 6.191 17.187 1.00 93.06 74 LEU A N 1
ATOM 589 C CA . LEU A 1 74 ? -3.104 5.407 16.522 1.00 93.06 74 LEU A CA 1
ATOM 590 C C . LEU A 1 74 ? -4.471 6.042 16.720 1.00 93.06 74 LEU A C 1
ATOM 592 O O . LEU A 1 74 ? -4.780 6.528 17.805 1.00 93.06 74 LEU A O 1
ATOM 596 N N . ARG A 1 75 ? -5.304 6.014 15.683 1.00 94.69 75 ARG A N 1
ATOM 597 C CA . ARG A 1 75 ? -6.709 6.405 15.795 1.00 94.69 75 ARG A CA 1
ATOM 598 C C . ARG A 1 75 ? -7.469 5.284 16.498 1.00 94.69 75 ARG A C 1
ATOM 600 O O . ARG A 1 75 ? -7.283 4.109 16.194 1.00 94.69 75 ARG A O 1
ATOM 607 N N . ASN A 1 76 ? -8.306 5.659 17.451 1.00 94.81 76 ASN A N 1
ATOM 608 C CA . ASN A 1 76 ? -9.228 4.768 18.141 1.00 94.81 76 ASN A CA 1
ATOM 609 C C . ASN A 1 76 ? -10.545 5.505 18.414 1.00 94.81 76 ASN A C 1
ATOM 611 O O . ASN A 1 76 ? -10.707 6.680 18.060 1.00 94.81 76 ASN A O 1
ATOM 615 N N . LYS A 1 77 ? -11.515 4.800 19.000 1.00 95.19 77 LYS A N 1
ATOM 616 C CA . LYS A 1 77 ? -12.814 5.381 19.346 1.00 95.19 77 LYS A CA 1
ATOM 617 C C . LYS A 1 77 ? -12.634 6.587 20.264 1.00 95.19 77 LYS A C 1
ATOM 619 O O . LYS A 1 77 ? -13.199 7.637 19.988 1.00 95.19 77 LYS A O 1
ATOM 624 N N . GLU A 1 78 ? -11.826 6.460 21.309 1.00 95.56 78 GLU A N 1
ATOM 625 C CA . GLU A 1 78 ? -11.683 7.451 22.374 1.00 95.56 78 GLU A CA 1
ATOM 626 C C . GLU A 1 78 ? -11.119 8.773 21.847 1.00 95.56 78 GLU A C 1
ATOM 628 O O . GLU A 1 78 ? -11.710 9.834 22.051 1.00 95.56 78 GLU A O 1
ATOM 633 N N . ASN A 1 79 ? -9.988 8.725 21.138 1.00 95.56 79 ASN A N 1
ATOM 634 C CA . ASN A 1 79 ? -9.343 9.933 20.643 1.00 95.56 79 ASN A CA 1
ATOM 635 C C . ASN A 1 79 ? -10.103 10.558 19.473 1.00 95.56 79 ASN A C 1
ATOM 637 O O . ASN A 1 79 ? -10.213 11.780 19.417 1.00 95.56 79 ASN A O 1
ATOM 641 N N . THR A 1 80 ? -10.693 9.752 18.588 1.00 97.00 80 THR A N 1
ATOM 642 C CA . THR A 1 80 ? -11.420 10.283 17.433 1.00 97.00 80 THR A CA 1
ATOM 643 C C . THR A 1 80 ? -12.747 10.893 17.866 1.00 97.00 80 THR A C 1
ATOM 645 O O . THR A 1 80 ? -13.082 11.998 17.440 1.00 97.00 80 THR A O 1
ATOM 648 N N . LYS A 1 81 ? -13.466 10.236 18.785 1.00 97.19 81 LYS A N 1
ATOM 649 C CA . LYS A 1 81 ? -14.696 10.776 19.364 1.00 97.19 81 LYS A CA 1
ATOM 650 C C . LYS A 1 81 ? -14.431 12.054 20.161 1.00 97.19 81 LYS A C 1
ATOM 652 O O . LYS A 1 81 ? -15.223 12.982 20.072 1.00 97.19 81 LYS A O 1
ATOM 657 N N . LYS A 1 82 ? -13.287 12.168 20.846 1.00 98.00 82 LYS A N 1
ATOM 658 C CA . LYS A 1 82 ? -12.888 13.414 21.521 1.00 98.00 82 LYS A CA 1
ATOM 659 C C . LYS A 1 82 ? -12.766 14.602 20.556 1.00 98.00 82 LYS A C 1
ATOM 661 O O . LYS A 1 82 ? -13.145 15.706 20.932 1.00 98.00 82 LYS A O 1
ATOM 666 N N . TYR A 1 83 ? -12.252 14.411 19.339 1.00 97.94 83 TYR A N 1
ATOM 667 C CA . TYR A 1 83 ? -12.238 15.483 18.331 1.00 97.94 83 TYR A CA 1
ATOM 668 C C . TYR A 1 83 ? -13.650 15.849 17.859 1.00 97.94 83 TYR A C 1
ATOM 670 O O . TYR A 1 83 ? -13.928 17.019 17.617 1.00 97.94 83 TYR A O 1
ATOM 678 N N . TYR A 1 84 ? -14.539 14.861 17.738 1.00 97.94 84 TYR A N 1
ATOM 679 C CA . TYR A 1 84 ? -15.938 15.077 17.368 1.00 97.94 84 TYR A CA 1
ATOM 680 C C . TYR A 1 84 ? -16.717 15.833 18.454 1.00 97.94 84 TYR A C 1
ATOM 682 O O . TYR A 1 84 ? -17.304 16.870 18.167 1.00 97.94 84 TYR A O 1
ATOM 690 N N . ASP A 1 85 ? -16.666 15.364 19.703 1.00 98.12 85 ASP A N 1
ATOM 691 C CA . ASP A 1 85 ? -17.415 15.946 20.823 1.00 98.12 85 ASP A CA 1
ATOM 692 C C . ASP A 1 85 ? -16.960 17.395 21.140 1.00 98.12 85 ASP A C 1
ATOM 694 O O . ASP A 1 85 ? -17.745 18.180 21.664 1.00 98.12 85 ASP A O 1
ATOM 698 N N . ASN A 1 86 ? -15.714 17.764 20.800 1.00 98.19 86 ASN A N 1
ATOM 699 C CA . ASN A 1 86 ? -15.163 19.117 20.982 1.00 98.19 86 ASN A CA 1
ATOM 700 C C . ASN A 1 86 ? -15.260 20.022 19.736 1.00 98.19 86 ASN A C 1
ATOM 702 O O . ASN A 1 86 ? -14.749 21.138 19.776 1.00 98.19 86 ASN A O 1
ATOM 706 N N . ASP A 1 87 ? -15.849 19.554 18.630 1.00 97.81 87 ASP A N 1
ATOM 707 C CA . ASP A 1 87 ? -15.898 20.270 17.340 1.00 97.81 87 ASP A CA 1
ATOM 708 C C . 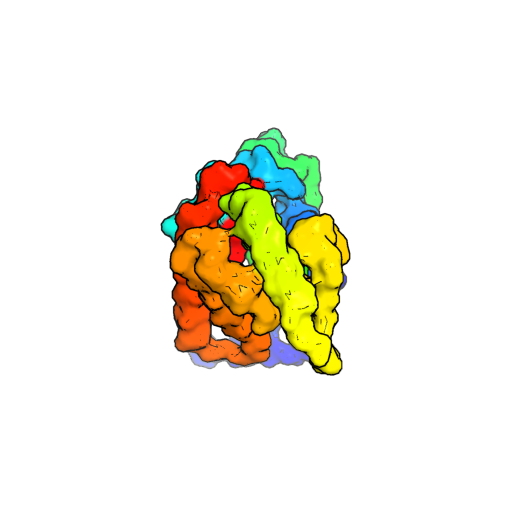ASP A 1 87 ? -14.509 20.658 16.769 1.00 97.81 87 ASP A C 1
ATOM 710 O O . ASP A 1 87 ? -14.320 21.678 16.107 1.00 97.81 87 ASP A O 1
ATOM 714 N N . THR A 1 88 ? -13.498 19.814 17.005 1.00 97.94 88 THR A N 1
ATOM 715 C CA . THR A 1 88 ? -12.108 20.003 16.539 1.00 97.94 88 THR A CA 1
ATOM 716 C C . THR A 1 88 ? -11.664 18.951 15.515 1.00 97.94 88 THR A C 1
ATOM 718 O O . THR A 1 88 ? -10.475 18.756 15.267 1.00 97.94 88 THR A O 1
ATOM 721 N N . THR A 1 89 ? -12.608 18.284 14.847 1.00 97.50 89 THR A N 1
ATOM 722 C CA . THR A 1 89 ? -12.369 17.232 13.829 1.00 97.50 89 THR A CA 1
ATOM 723 C C . THR A 1 89 ? -11.365 17.627 12.743 1.00 97.50 89 THR A C 1
ATOM 725 O O . THR A 1 89 ? -10.520 16.818 12.343 1.00 97.50 89 THR A O 1
ATOM 728 N N . LYS A 1 90 ? -11.379 18.896 12.320 1.00 96.94 90 LYS A N 1
ATOM 729 C CA . LYS A 1 90 ? -10.446 19.446 11.323 1.00 96.94 90 LYS A CA 1
ATOM 730 C C . LYS A 1 90 ? -8.980 19.325 11.743 1.00 96.94 90 LYS A C 1
ATOM 732 O O . LYS A 1 90 ? -8.132 19.093 10.880 1.00 96.94 90 LYS A O 1
ATOM 737 N N . GLU A 1 91 ? -8.680 19.428 13.038 1.00 96.75 91 GLU A N 1
ATOM 738 C CA . GLU A 1 91 ? -7.316 19.304 13.565 1.00 96.75 91 GLU A CA 1
ATOM 739 C C . GLU A 1 91 ? -6.740 17.913 13.307 1.00 96.75 91 GLU A C 1
ATOM 741 O O . GLU A 1 91 ? -5.554 17.782 13.032 1.00 96.75 91 GLU A O 1
ATOM 746 N N . ALA A 1 92 ? -7.588 16.884 13.299 1.00 96.25 92 ALA A N 1
ATOM 747 C CA . ALA A 1 92 ? -7.210 15.501 13.039 1.00 96.25 92 ALA A CA 1
ATOM 748 C C . ALA A 1 92 ? -7.584 15.020 11.626 1.00 96.25 92 ALA A C 1
ATOM 750 O O . ALA A 1 92 ? -7.531 13.819 11.363 1.00 96.25 92 ALA A O 1
ATOM 751 N N . SER A 1 93 ? -7.924 15.928 10.700 1.00 97.69 93 SER A N 1
ATOM 752 C CA . SER A 1 93 ? -8.339 15.593 9.323 1.00 97.69 93 SER A CA 1
ATOM 753 C C . SER A 1 93 ? -9.526 14.617 9.258 1.00 97.69 93 SER A C 1
ATOM 755 O O . SER A 1 93 ? -9.489 13.632 8.516 1.00 97.69 93 SER A O 1
ATOM 757 N N . LEU A 1 94 ? -10.550 14.873 10.074 1.00 97.75 94 LEU A N 1
ATOM 758 C CA . LEU A 1 94 ? -11.762 14.063 10.185 1.00 97.75 94 LEU A CA 1
ATOM 759 C C . LEU A 1 94 ? -12.985 14.800 9.635 1.00 97.75 94 LEU A C 1
ATOM 761 O O . LEU A 1 94 ? -13.095 16.017 9.776 1.00 97.75 94 LEU A O 1
ATOM 765 N N . GLU A 1 95 ? -13.926 14.045 9.080 1.00 97.62 95 GLU A N 1
ATOM 766 C CA . GLU A 1 95 ? -15.258 14.536 8.735 1.00 97.62 95 GLU A CA 1
ATOM 767 C C . GLU A 1 95 ? -16.062 14.829 10.021 1.00 97.62 95 GLU A C 1
ATOM 769 O O . GLU A 1 95 ? -16.019 14.031 10.964 1.00 97.62 95 GLU A O 1
ATOM 774 N N . PRO A 1 96 ? -16.819 15.942 10.095 1.00 97.00 96 PRO A N 1
ATOM 775 C CA . PRO A 1 96 ? -17.584 16.342 11.279 1.00 97.00 96 PRO A CA 1
ATOM 776 C C . PRO A 1 96 ? -18.914 15.576 11.390 1.00 97.00 96 PRO A C 1
ATOM 778 O O . PRO A 1 96 ? -19.991 16.165 11.437 1.00 97.00 96 PRO A O 1
ATOM 781 N N . VAL A 1 97 ? -18.849 14.245 11.381 1.00 97.06 97 VAL A N 1
ATOM 782 C CA . VAL A 1 97 ? -20.015 13.352 11.399 1.00 97.06 97 VAL A CA 1
ATOM 783 C C . VAL A 1 97 ? -19.847 12.310 12.502 1.00 97.06 97 VAL A C 1
ATOM 785 O O . VAL A 1 97 ? -18.736 11.872 12.796 1.00 97.06 97 VAL A O 1
ATOM 788 N N . TYR A 1 98 ? -20.957 11.908 13.121 1.00 97.50 98 TYR A N 1
ATOM 789 C CA . TYR A 1 98 ? -20.954 10.814 14.083 1.00 97.50 98 TYR A CA 1
ATOM 790 C C . TYR A 1 98 ? -20.605 9.491 13.395 1.00 97.50 98 TYR A C 1
ATOM 792 O O . TYR A 1 98 ? -21.241 9.115 12.408 1.00 97.50 98 TYR A O 1
ATOM 800 N N . ASN A 1 99 ? -19.626 8.755 13.922 1.00 97.19 99 ASN A N 1
ATOM 801 C CA . ASN A 1 99 ? -19.284 7.450 13.376 1.00 97.19 99 ASN A CA 1
ATOM 802 C C . ASN A 1 99 ? -20.130 6.347 14.026 1.00 97.19 99 ASN A C 1
ATOM 804 O O . ASN A 1 99 ? -19.933 6.017 15.194 1.00 97.19 99 ASN A O 1
ATOM 808 N N . TYR A 1 100 ? -21.009 5.720 13.243 1.00 96.00 100 TYR A N 1
ATOM 809 C CA . TYR A 1 100 ? -21.832 4.585 13.678 1.00 96.00 100 TYR A CA 1
ATOM 810 C C . TYR A 1 100 ? -21.015 3.446 14.317 1.00 96.00 100 TYR A C 1
ATOM 812 O O . TYR A 1 100 ? -21.461 2.821 15.275 1.00 96.00 100 TYR A O 1
ATOM 820 N N . PHE A 1 101 ? -19.789 3.189 13.842 1.00 95.44 101 PHE A N 1
ATOM 821 C CA . PHE A 1 101 ? -18.950 2.116 14.385 1.00 95.44 101 PHE A CA 1
ATOM 822 C C . PHE A 1 101 ? -18.536 2.346 15.844 1.00 95.44 101 PHE A C 1
ATOM 824 O O . PHE A 1 101 ? -18.144 1.391 16.510 1.00 95.44 101 PHE A O 1
ATOM 831 N N . TRP A 1 102 ? -18.640 3.573 16.372 1.00 95.88 102 TRP A N 1
ATOM 832 C CA . TRP A 1 102 ? -18.389 3.837 17.790 1.00 95.88 102 TRP A CA 1
ATOM 833 C C . TRP A 1 102 ? -19.422 3.181 18.709 1.00 95.88 102 TRP A C 1
ATOM 835 O O . TRP A 1 102 ? -19.103 2.942 19.873 1.00 95.88 102 TRP A O 1
ATOM 845 N N . ASP A 1 103 ? -20.618 2.859 18.218 1.00 95.31 103 ASP A N 1
ATOM 846 C CA . ASP A 1 103 ? -21.667 2.217 19.020 1.00 95.31 103 ASP A CA 1
ATOM 847 C C . ASP A 1 103 ? -21.516 0.698 19.096 1.00 95.31 103 ASP A C 1
ATOM 849 O O . ASP A 1 103 ? -22.143 0.059 19.939 1.00 95.31 103 ASP A O 1
ATOM 853 N N . ILE A 1 104 ? -20.668 0.111 18.248 1.00 91.12 104 ILE A N 1
ATOM 854 C CA . ILE A 1 104 ? -20.429 -1.330 18.236 1.00 91.12 104 ILE A CA 1
ATOM 855 C C . ILE A 1 104 ? -19.431 -1.670 19.355 1.00 91.12 104 ILE A C 1
ATOM 857 O O . ILE A 1 104 ? -18.284 -1.213 19.307 1.00 91.12 104 ILE A O 1
ATOM 861 N N . PRO A 1 105 ? -19.826 -2.468 20.366 1.00 86.88 105 PRO A N 1
ATOM 862 C CA . PRO A 1 105 ? -18.925 -2.866 21.441 1.00 86.88 105 PRO A CA 1
ATOM 863 C C . PRO A 1 105 ? -17.719 -3.637 20.902 1.00 86.88 105 PRO A C 1
ATOM 865 O O . PRO A 1 105 ? -17.862 -4.466 20.003 1.00 86.88 105 PRO A O 1
ATOM 868 N N . ASP A 1 106 ? -1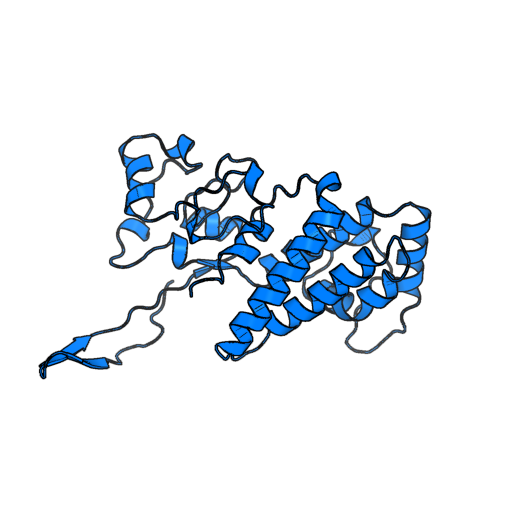6.547 -3.372 21.478 1.00 84.06 106 ASP A N 1
ATOM 869 C CA . ASP A 1 106 ? -15.284 -4.065 21.187 1.00 84.06 106 ASP A CA 1
ATOM 870 C C . ASP A 1 106 ? -14.798 -3.969 19.724 1.00 84.06 106 ASP A C 1
ATOM 872 O O . ASP A 1 106 ? -13.895 -4.700 19.319 1.00 84.06 106 ASP A O 1
ATOM 876 N N . LEU A 1 107 ? -15.351 -3.047 18.922 1.00 89.00 107 LEU A N 1
ATOM 877 C CA . LEU A 1 107 ? -14.897 -2.784 17.557 1.00 89.00 107 LEU A CA 1
ATOM 878 C C . LEU A 1 10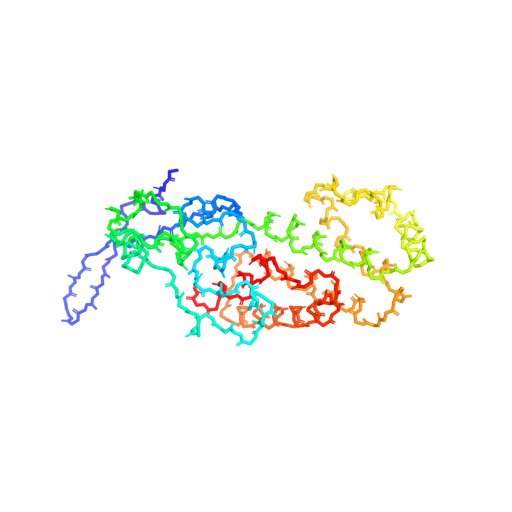7 ? -14.005 -1.540 17.495 1.00 89.00 107 LEU A C 1
ATOM 880 O O . LEU A 1 107 ? -14.453 -0.411 17.695 1.00 89.00 107 LEU A O 1
ATOM 884 N N . ASN A 1 108 ? -12.751 -1.735 17.090 1.00 91.75 108 ASN A N 1
ATOM 885 C CA . ASN A 1 108 ? -11.891 -0.645 16.647 1.00 91.75 108 ASN A CA 1
ATOM 886 C C . ASN A 1 108 ? -11.885 -0.578 15.113 1.00 91.75 108 ASN A C 1
ATOM 888 O O . ASN A 1 108 ? -11.079 -1.241 14.465 1.00 91.75 108 ASN A O 1
ATOM 892 N N . ILE A 1 109 ? -12.766 0.238 14.522 1.00 94.12 109 ILE A N 1
ATOM 893 C CA . ILE A 1 109 ? -12.875 0.348 13.056 1.00 94.12 109 ILE A CA 1
ATOM 894 C C . ILE A 1 109 ? -11.557 0.771 12.384 1.00 94.12 109 ILE A C 1
ATOM 896 O O . ILE A 1 109 ? -11.257 0.334 11.276 1.00 94.12 109 ILE A O 1
ATOM 900 N N . TYR A 1 110 ? -10.733 1.570 13.064 1.00 93.31 110 TYR A N 1
ATOM 901 C CA . TYR A 1 110 ? -9.460 2.061 12.532 1.00 93.31 110 TYR A CA 1
ATOM 902 C C . TYR A 1 110 ? -8.425 0.940 12.369 1.00 93.31 110 TYR A C 1
ATOM 904 O O . TYR A 1 110 ? -7.604 1.000 11.457 1.00 93.31 110 TYR A O 1
ATOM 912 N N . ASP A 1 111 ? -8.492 -0.087 13.216 1.00 90.12 111 ASP A N 1
ATOM 913 C CA . ASP A 1 111 ? -7.595 -1.249 13.188 1.00 90.12 111 ASP A CA 1
ATOM 914 C C . ASP A 1 111 ? -8.209 -2.439 12.427 1.00 90.12 111 ASP A C 1
ATOM 916 O O . ASP A 1 111 ? -7.495 -3.185 11.765 1.00 90.12 111 ASP A O 1
ATOM 920 N N . ALA A 1 112 ? -9.542 -2.565 12.431 1.00 91.94 112 ALA A N 1
ATOM 921 C CA . ALA A 1 112 ? -10.273 -3.635 11.747 1.00 91.94 112 ALA A CA 1
ATOM 922 C C . ALA A 1 112 ? -10.219 -3.541 10.212 1.00 91.94 112 ALA A C 1
ATOM 924 O O . ALA A 1 112 ? -10.435 -4.534 9.515 1.00 91.94 112 ALA A O 1
ATOM 925 N N . THR A 1 113 ? -9.958 -2.357 9.656 1.00 91.19 113 THR A N 1
ATOM 926 C CA . THR A 1 113 ? -9.777 -2.212 8.205 1.00 91.19 113 THR A CA 1
ATOM 927 C C . THR A 1 113 ? -8.532 -2.963 7.746 1.00 91.19 113 THR A C 1
ATOM 929 O O . THR A 1 113 ? -7.479 -2.888 8.371 1.00 91.19 113 THR A O 1
ATOM 932 N N . VAL A 1 114 ? -8.600 -3.631 6.602 1.00 88.88 114 VAL A N 1
ATOM 933 C CA . VAL A 1 114 ? -7.466 -4.289 5.946 1.00 88.88 114 VAL A CA 1
ATOM 934 C C . VAL A 1 114 ? -7.434 -3.822 4.500 1.00 88.88 114 VAL A C 1
ATOM 936 O O . VAL A 1 114 ? -8.467 -3.739 3.840 1.00 88.88 114 VAL A O 1
ATOM 939 N N . SER A 1 115 ? -6.243 -3.479 4.015 1.00 89.94 115 SER A N 1
ATOM 940 C CA . SER A 1 115 ? -6.084 -2.983 2.652 1.00 89.94 115 SER A CA 1
ATOM 941 C C . SER A 1 115 ? -6.446 -4.058 1.631 1.00 89.94 115 SER A C 1
ATOM 943 O O . SER A 1 115 ? -5.880 -5.153 1.652 1.00 89.94 115 SER A O 1
ATOM 945 N N . ASP A 1 116 ? -7.314 -3.720 0.679 1.00 91.12 116 ASP A N 1
ATOM 946 C CA . ASP A 1 116 ? -7.525 -4.537 -0.510 1.00 91.12 116 ASP A CA 1
ATOM 947 C C . ASP A 1 116 ? -6.213 -4.665 -1.297 1.00 91.12 116 ASP A C 1
ATOM 949 O O . ASP A 1 116 ? -5.639 -3.685 -1.777 1.00 91.12 116 ASP A O 1
ATOM 953 N N . ARG A 1 117 ? -5.724 -5.897 -1.441 1.00 90.19 117 ARG A N 1
ATOM 954 C CA . ARG A 1 117 ? -4.420 -6.167 -2.056 1.00 90.19 117 ARG A CA 1
ATOM 955 C C . ARG A 1 117 ? -4.339 -5.675 -3.502 1.00 90.19 117 ARG A C 1
ATOM 957 O O . ARG A 1 117 ? -3.292 -5.180 -3.907 1.00 90.19 117 ARG A O 1
ATOM 964 N N . MET A 1 118 ? -5.408 -5.815 -4.284 1.00 93.62 118 MET A N 1
ATOM 965 C CA . MET A 1 118 ? -5.405 -5.418 -5.693 1.00 93.62 118 MET A CA 1
ATOM 966 C C . MET A 1 118 ? -5.287 -3.895 -5.828 1.00 93.62 118 MET A C 1
ATOM 968 O O . MET A 1 118 ? -4.458 -3.402 -6.591 1.00 93.62 118 MET A O 1
ATOM 972 N N . HIS A 1 119 ? -6.065 -3.142 -5.055 1.00 92.50 119 HIS A N 1
ATOM 973 C CA . HIS A 1 119 ? -6.053 -1.683 -5.078 1.00 92.50 119 HIS A CA 1
ATOM 974 C C . HIS A 1 119 ? -4.828 -1.092 -4.377 1.00 92.50 119 HIS A C 1
ATOM 976 O O . HIS A 1 119 ? -4.377 0.002 -4.734 1.00 92.50 119 HIS A O 1
ATOM 982 N N . HIS A 1 120 ? -4.279 -1.780 -3.374 1.00 93.00 120 HIS A N 1
ATOM 983 C CA . HIS A 1 120 ? -3.120 -1.303 -2.620 1.00 93.00 120 HIS A CA 1
ATOM 984 C C . HIS A 1 120 ? -1.800 -1.625 -3.321 1.00 93.00 120 HIS A C 1
ATOM 986 O O . HIS A 1 120 ? -0.943 -0.747 -3.401 1.00 93.00 120 HIS A O 1
ATOM 992 N N . LEU A 1 121 ? -1.646 -2.835 -3.869 1.00 94.50 121 LEU A N 1
ATOM 993 C CA . LEU A 1 121 ? -0.416 -3.286 -4.526 1.00 94.50 121 LEU A CA 1
ATOM 994 C C . LEU A 1 121 ? -0.456 -3.087 -6.041 1.00 94.50 121 LEU A C 1
ATOM 996 O O . LEU A 1 121 ? 0.263 -2.222 -6.540 1.00 94.50 121 LEU A O 1
ATOM 1000 N N . ASP A 1 122 ? -1.300 -3.845 -6.754 1.00 94.19 122 ASP A N 1
ATOM 1001 C CA . ASP A 1 122 ? -1.312 -3.895 -8.227 1.00 94.19 122 ASP A CA 1
ATOM 1002 C C . ASP A 1 122 ? -1.617 -2.506 -8.822 1.00 94.19 122 ASP A C 1
ATOM 1004 O O . ASP A 1 122 ? -0.815 -1.946 -9.565 1.00 94.19 122 ASP A O 1
ATOM 1008 N N . LEU A 1 123 ? -2.759 -1.923 -8.438 1.00 92.88 123 LEU A N 1
ATOM 1009 C CA . LEU A 1 123 ? -3.241 -0.612 -8.903 1.00 92.88 123 LEU A CA 1
ATOM 1010 C C . LEU A 1 123 ? -2.758 0.555 -8.023 1.00 92.88 123 LEU A C 1
ATOM 1012 O O . LEU A 1 123 ? -3.138 1.707 -8.229 1.00 92.88 123 LEU A O 1
ATOM 1016 N N . GLY A 1 124 ? -1.973 0.258 -6.987 1.00 93.88 124 GLY A N 1
ATOM 1017 C CA . GLY A 1 124 ? -1.483 1.232 -6.019 1.00 93.88 124 GLY A CA 1
ATOM 1018 C C . GLY A 1 124 ? 0.018 1.427 -6.142 1.00 93.88 124 GLY A C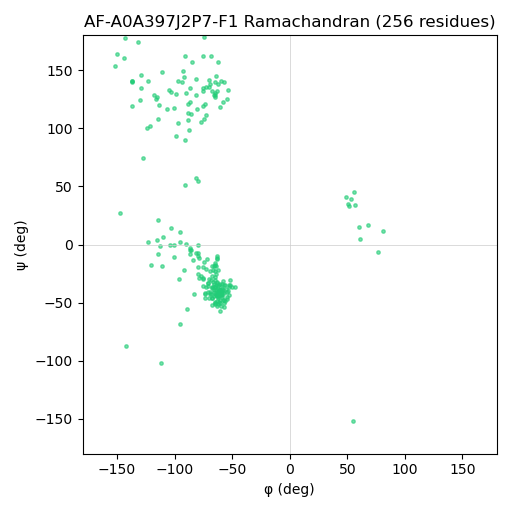 1
ATOM 1019 O O . GLY A 1 124 ? 0.485 2.154 -7.014 1.00 93.88 124 GLY A O 1
ATOM 1020 N N . LEU A 1 125 ? 0.771 0.811 -5.232 1.00 95.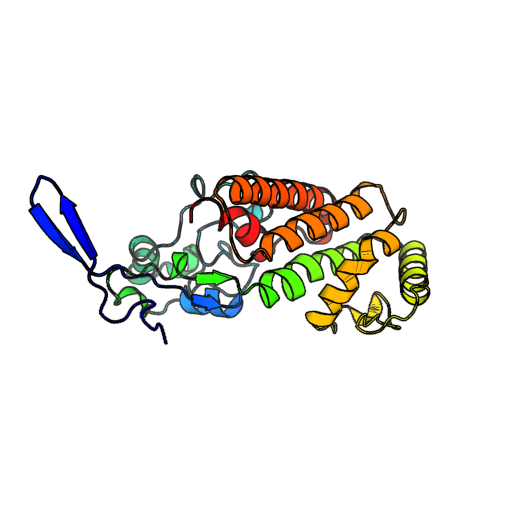06 125 LEU A N 1
ATOM 1021 C CA . LEU A 1 125 ? 2.218 1.006 -5.119 1.00 95.06 125 LEU A CA 1
ATOM 1022 C C . LEU A 1 125 ? 2.973 0.655 -6.410 1.00 95.06 125 LEU A C 1
ATOM 1024 O O . LEU A 1 125 ? 3.864 1.406 -6.803 1.00 95.06 125 LEU A O 1
ATOM 1028 N N . TYR A 1 126 ? 2.600 -0.429 -7.099 1.00 95.44 126 TYR A N 1
ATOM 1029 C CA . TYR A 1 126 ? 3.279 -0.821 -8.336 1.00 95.44 126 TYR A CA 1
ATOM 1030 C C . TYR A 1 126 ? 3.011 0.150 -9.483 1.00 95.44 126 TYR A C 1
ATOM 1032 O O . TYR A 1 126 ? 3.934 0.545 -10.193 1.00 95.44 126 TYR A O 1
ATOM 1040 N N . HIS A 1 127 ? 1.756 0.583 -9.630 1.00 93.38 127 HIS A N 1
ATOM 1041 C CA . HIS A 1 127 ? 1.387 1.625 -10.582 1.00 93.38 127 HIS A CA 1
ATOM 1042 C C . HIS A 1 127 ? 2.221 2.897 -10.359 1.00 93.38 127 HIS A C 1
ATOM 1044 O O . HIS A 1 127 ? 2.816 3.406 -11.309 1.00 93.38 127 HIS A O 1
ATOM 1050 N N . TYR A 1 128 ? 2.362 3.354 -9.107 1.00 93.19 128 TYR A N 1
ATOM 1051 C CA . TYR A 1 128 ? 3.234 4.489 -8.786 1.00 93.19 128 TYR A CA 1
ATOM 1052 C C . TYR A 1 128 ? 4.705 4.223 -9.119 1.00 93.19 128 TYR A C 1
ATOM 1054 O O . TYR A 1 128 ? 5.356 5.098 -9.678 1.00 93.19 128 TYR A O 1
ATOM 1062 N N . GLN A 1 129 ? 5.234 3.028 -8.837 1.00 95.25 129 GLN A N 1
ATOM 1063 C CA . GLN A 1 129 ? 6.614 2.672 -9.196 1.00 95.25 129 GLN A CA 1
ATOM 1064 C C . GLN A 1 129 ? 6.873 2.805 -10.700 1.00 95.25 129 GLN A C 1
ATOM 1066 O O . GLN A 1 129 ? 7.916 3.316 -11.116 1.00 95.25 129 GLN A O 1
ATOM 1071 N N . ILE A 1 130 ? 5.915 2.370 -11.515 1.00 93.81 130 ILE A N 1
ATOM 1072 C CA . ILE A 1 130 ? 5.986 2.432 -12.971 1.00 93.81 130 ILE A CA 1
ATOM 1073 C C . ILE A 1 130 ? 5.870 3.884 -13.475 1.00 93.81 130 ILE A C 1
ATOM 1075 O O . ILE A 1 130 ? 6.689 4.301 -14.297 1.00 93.81 130 ILE A O 1
ATOM 1079 N N . GLU A 1 131 ? 4.920 4.676 -12.965 1.00 92.75 131 GLU A N 1
ATOM 1080 C CA . GLU A 1 131 ? 4.789 6.099 -13.329 1.00 92.75 131 GLU A CA 1
ATOM 1081 C C . GLU A 1 131 ? 6.029 6.906 -12.912 1.00 92.75 131 GLU A C 1
ATOM 1083 O O . GLU A 1 131 ? 6.599 7.634 -13.723 1.00 92.75 131 GLU A O 1
ATOM 1088 N N . PHE A 1 132 ? 6.556 6.694 -11.705 1.00 94.06 132 PHE A N 1
ATOM 1089 C CA . PHE A 1 132 ? 7.785 7.364 -11.272 1.00 94.06 132 PHE A CA 1
ATOM 1090 C C . PHE A 1 132 ? 9.006 6.908 -12.069 1.00 94.06 132 PHE A C 1
ATOM 1092 O O . PHE A 1 132 ? 9.898 7.706 -12.341 1.00 94.06 132 PHE A O 1
ATOM 1099 N N . THR A 1 133 ? 9.042 5.651 -12.515 1.00 94.38 133 THR A N 1
ATOM 1100 C CA . THR A 1 133 ? 10.081 5.192 -13.447 1.00 94.38 133 THR A CA 1
ATOM 1101 C C . THR A 1 133 ? 9.993 5.943 -14.771 1.00 94.38 133 THR A C 1
ATOM 1103 O O . THR A 1 133 ? 11.013 6.376 -15.297 1.00 94.38 133 THR A O 1
ATOM 1106 N N . LYS A 1 134 ? 8.790 6.143 -15.312 1.00 92.75 134 LYS A N 1
ATOM 1107 C CA . LYS A 1 134 ? 8.591 6.919 -16.540 1.00 92.75 134 LYS A CA 1
ATOM 1108 C C . LYS A 1 134 ? 9.046 8.372 -16.382 1.00 92.75 134 LYS A C 1
ATOM 1110 O O . LYS A 1 134 ? 9.649 8.893 -17.313 1.00 92.75 134 LYS A O 1
ATOM 1115 N N . GLU A 1 135 ? 8.805 8.995 -15.231 1.00 93.06 135 GLU A N 1
ATOM 1116 C CA . GLU A 1 135 ? 9.288 10.350 -14.927 1.00 93.06 135 GLU A CA 1
ATOM 1117 C C . GLU A 1 135 ? 10.811 10.412 -14.705 1.00 93.06 135 GLU A C 1
ATOM 1119 O O . GLU A 1 135 ? 11.450 11.393 -15.080 1.00 93.06 135 GLU A O 1
ATOM 1124 N N . LEU A 1 136 ? 11.411 9.354 -14.147 1.00 94.44 136 LEU A N 1
ATOM 1125 C CA . LEU A 1 136 ? 12.857 9.253 -13.912 1.00 94.44 136 LEU A CA 1
ATOM 1126 C C . LEU A 1 136 ? 13.665 9.084 -15.210 1.00 94.44 136 LEU A C 1
ATOM 1128 O O . LEU A 1 136 ? 14.819 9.511 -15.299 1.00 94.44 136 LEU A O 1
ATOM 1132 N N . LEU A 1 137 ? 13.102 8.397 -16.206 1.00 94.50 137 LEU A N 1
ATOM 1133 C CA . LEU A 1 137 ? 13.814 8.032 -17.427 1.00 94.50 137 LEU A CA 1
ATOM 1134 C C . LEU A 1 137 ? 13.867 9.178 -18.446 1.00 94.50 137 LEU A C 1
ATOM 1136 O O . LEU A 1 137 ? 12.899 9.887 -18.702 1.00 94.50 137 LEU A O 1
ATOM 1140 N N . SER A 1 138 ? 15.004 9.292 -19.136 1.00 94.88 138 SER A N 1
ATOM 1141 C CA . SER A 1 138 ? 15.130 10.172 -20.299 1.00 94.88 138 SER A CA 1
ATOM 1142 C C . SER A 1 138 ? 14.292 9.661 -21.479 1.00 94.88 138 SER A C 1
ATOM 1144 O O . SER A 1 138 ? 13.964 8.475 -21.578 1.00 94.88 138 SER A O 1
ATOM 1146 N N . LYS A 1 139 ? 14.018 10.531 -22.459 1.00 93.62 139 LYS A N 1
ATOM 1147 C CA . LYS A 1 139 ? 13.284 10.156 -23.681 1.00 93.62 139 LYS A CA 1
ATOM 1148 C C . LYS A 1 139 ? 13.924 8.975 -24.430 1.00 93.62 139 LYS A C 1
ATOM 1150 O O . LYS A 1 139 ? 13.208 8.118 -24.946 1.00 93.62 139 LYS A O 1
ATOM 1155 N N . SER A 1 140 ? 15.258 8.901 -24.484 1.00 94.25 140 SER A N 1
ATOM 1156 C CA . SER A 1 140 ? 15.961 7.780 -25.124 1.00 94.25 140 SER A CA 1
ATOM 1157 C C . SER A 1 140 ? 15.797 6.477 -24.337 1.00 94.25 140 SER A C 1
ATOM 1159 O O . SER A 1 140 ? 15.533 5.435 -24.942 1.00 94.25 140 SER A O 1
ATOM 1161 N N . SER A 1 141 ? 15.866 6.528 -23.003 1.00 95.50 141 SER A N 1
ATOM 1162 C CA . SER A 1 141 ? 15.612 5.366 -22.145 1.00 95.50 141 SER A CA 1
ATOM 1163 C C . SER A 1 141 ? 14.156 4.899 -22.213 1.00 95.50 141 SER A C 1
ATOM 1165 O O . SER A 1 141 ? 13.922 3.695 -22.255 1.00 95.50 141 SER A O 1
ATOM 1167 N N . ILE A 1 142 ? 13.183 5.811 -22.321 1.00 93.69 142 ILE A N 1
ATOM 1168 C CA . ILE A 1 142 ? 11.763 5.477 -22.545 1.00 93.69 142 ILE A CA 1
ATOM 1169 C C . ILE A 1 142 ? 11.574 4.751 -23.883 1.00 93.69 142 ILE A C 1
ATOM 1171 O O . ILE A 1 142 ? 10.889 3.731 -23.945 1.00 93.69 142 ILE A O 1
ATOM 1175 N N . ASN A 1 143 ? 12.211 5.223 -24.958 1.00 92.56 143 ASN A N 1
ATOM 1176 C CA . ASN A 1 143 ? 12.151 4.536 -26.251 1.00 92.56 143 ASN A CA 1
ATOM 1177 C C . ASN A 1 143 ? 12.748 3.124 -26.163 1.00 92.56 143 ASN A C 1
ATOM 1179 O O . ASN A 1 143 ? 12.180 2.176 -26.705 1.00 92.56 143 ASN A O 1
ATOM 1183 N N . LYS A 1 144 ? 13.865 2.969 -25.441 1.00 94.75 144 LYS A N 1
ATOM 1184 C CA . LYS A 1 144 ? 14.496 1.666 -25.198 1.00 94.75 144 LYS A CA 1
ATOM 1185 C C . LYS A 1 144 ? 13.610 0.749 -24.347 1.00 94.75 144 LYS A C 1
ATOM 1187 O O . LYS A 1 144 ? 13.502 -0.429 -24.674 1.00 94.75 144 LYS A O 1
ATOM 1192 N N . PHE A 1 145 ? 12.945 1.280 -23.320 1.00 94.00 145 PHE A N 1
ATOM 1193 C CA . PHE A 1 145 ? 11.947 0.561 -22.524 1.00 94.00 145 PHE A CA 1
ATOM 1194 C C . PHE A 1 145 ? 10.825 0.023 -23.419 1.00 94.00 145 PHE A C 1
ATOM 1196 O O . PHE A 1 145 ? 10.554 -1.175 -23.426 1.00 94.00 145 PHE A O 1
ATOM 1203 N N . ASN A 1 146 ? 10.203 0.900 -24.216 1.00 91.56 146 ASN A N 1
ATOM 1204 C CA . ASN A 1 146 ? 9.079 0.534 -25.082 1.00 91.56 146 ASN A CA 1
ATOM 1205 C C . ASN A 1 146 ? 9.486 -0.513 -26.122 1.00 91.56 146 ASN A C 1
ATOM 1207 O O . ASN A 1 146 ? 8.749 -1.470 -26.349 1.00 91.56 146 ASN A O 1
ATOM 1211 N N . ARG A 1 147 ? 10.682 -0.367 -26.711 1.00 91.56 147 ARG A N 1
ATOM 1212 C CA . ARG A 1 147 ? 11.233 -1.356 -27.641 1.00 91.56 147 ARG A CA 1
ATOM 1213 C C . ARG A 1 147 ? 11.405 -2.718 -26.968 1.00 91.56 147 ARG A C 1
ATOM 1215 O O . ARG A 1 147 ? 10.946 -3.710 -27.514 1.00 91.56 147 ARG A O 1
ATOM 1222 N N . ARG A 1 148 ? 11.994 -2.759 -25.769 1.00 92.38 148 ARG A N 1
ATOM 1223 C CA . ARG A 1 148 ? 12.200 -4.012 -25.027 1.00 92.38 148 ARG A CA 1
ATOM 1224 C C . ARG A 1 148 ? 10.893 -4.708 -24.674 1.00 92.38 148 ARG A C 1
ATOM 1226 O O . ARG A 1 148 ? 10.825 -5.916 -24.814 1.00 92.38 148 ARG A O 1
ATOM 1233 N N . ILE A 1 149 ? 9.859 -3.967 -24.266 1.00 89.44 149 ILE A N 1
ATOM 1234 C CA . ILE A 1 149 ? 8.517 -4.533 -24.038 1.00 89.44 149 ILE A CA 1
ATOM 1235 C C . ILE A 1 149 ? 7.969 -5.173 -25.317 1.00 89.44 149 ILE A C 1
ATOM 1237 O O . ILE A 1 149 ? 7.455 -6.288 -25.270 1.00 89.44 149 ILE A O 1
ATOM 1241 N N . ALA A 1 150 ? 8.096 -4.486 -26.455 1.00 88.06 150 ALA A N 1
ATOM 1242 C CA . ALA A 1 150 ? 7.615 -4.981 -27.743 1.00 88.06 150 ALA A CA 1
ATOM 1243 C C . ALA A 1 150 ? 8.400 -6.203 -28.259 1.00 88.06 150 ALA A C 1
ATOM 1245 O O . ALA A 1 150 ? 7.848 -7.008 -29.005 1.00 88.06 150 ALA A O 1
ATOM 1246 N N . GLU A 1 151 ? 9.668 -6.342 -27.862 1.00 90.06 151 GLU A N 1
ATOM 1247 C CA . GLU A 1 151 ? 10.544 -7.470 -28.206 1.00 90.06 151 GLU A CA 1
ATOM 1248 C C . GLU A 1 151 ? 10.278 -8.728 -27.360 1.00 90.06 151 GLU A C 1
ATOM 1250 O O . GLU A 1 151 ? 10.778 -9.800 -27.708 1.00 90.06 151 GLU A O 1
ATOM 1255 N N . ILE A 1 152 ? 9.496 -8.646 -26.273 1.00 88.38 152 ILE A N 1
ATOM 1256 C CA . ILE A 1 152 ? 9.192 -9.830 -25.461 1.00 88.38 152 ILE A CA 1
ATOM 1257 C C . ILE A 1 152 ? 8.366 -10.827 -26.295 1.00 88.38 152 ILE A C 1
ATOM 1259 O O . ILE A 1 152 ? 7.307 -10.462 -26.821 1.00 88.38 152 ILE A O 1
ATOM 1263 N N . PRO A 1 153 ? 8.796 -12.101 -26.394 1.00 86.81 153 PRO A N 1
ATOM 1264 C CA . PRO A 1 153 ? 8.060 -13.119 -27.128 1.00 86.81 153 PRO A CA 1
ATOM 1265 C C . PRO A 1 153 ? 6.626 -13.290 -26.618 1.00 86.81 153 PRO A C 1
ATOM 1267 O O . PRO A 1 153 ? 6.363 -13.302 -25.414 1.00 86.81 153 PRO A O 1
ATOM 1270 N N . ARG A 1 154 ? 5.686 -13.480 -27.548 1.00 85.31 154 ARG A N 1
ATOM 1271 C CA . ARG A 1 154 ? 4.292 -13.780 -27.201 1.00 85.31 154 ARG A CA 1
ATOM 1272 C C . ARG A 1 154 ? 4.206 -15.161 -26.555 1.00 85.31 154 ARG A C 1
ATOM 1274 O O . ARG A 1 154 ? 4.723 -16.129 -27.106 1.00 85.31 154 ARG A O 1
ATOM 1281 N N . HIS A 1 155 ? 3.498 -15.256 -25.434 1.00 85.69 155 HIS A N 1
ATOM 1282 C CA . HIS A 1 155 ? 3.278 -16.508 -24.713 1.00 85.69 155 HIS A CA 1
ATOM 1283 C C . HIS A 1 155 ? 1.812 -16.620 -24.257 1.00 85.69 155 HIS A C 1
ATOM 1285 O O . HIS A 1 155 ? 1.241 -15.623 -23.801 1.00 85.69 155 HIS A O 1
ATOM 1291 N N . PRO A 1 156 ? 1.179 -17.807 -24.335 1.00 84.75 156 PRO A N 1
ATOM 1292 C CA . PRO A 1 156 ? -0.150 -18.030 -23.767 1.00 84.75 156 PRO A CA 1
ATOM 1293 C C . PRO A 1 156 ? -0.199 -17.664 -22.273 1.00 84.75 156 PRO A C 1
ATOM 1295 O O . PRO A 1 156 ? 0.606 -18.140 -21.480 1.00 84.75 156 PRO A O 1
ATOM 1298 N N . GLY A 1 157 ? -1.127 -16.796 -21.870 1.00 82.19 157 GLY A N 1
ATOM 1299 C CA . GLY A 1 157 ? -1.234 -16.351 -20.472 1.00 82.19 157 GLY A CA 1
ATOM 1300 C C . GLY A 1 157 ? -0.259 -15.241 -20.055 1.00 82.19 157 GLY A C 1
ATOM 1301 O O . GLY A 1 157 ? -0.153 -14.962 -18.863 1.00 82.19 157 GLY A O 1
ATOM 1302 N N . LEU A 1 158 ? 0.429 -14.606 -21.011 1.00 84.94 158 LEU A N 1
ATOM 1303 C CA . LEU A 1 158 ? 1.182 -13.370 -20.801 1.00 84.94 158 LEU A CA 1
ATOM 1304 C C . LEU A 1 158 ? 0.637 -12.283 -21.735 1.00 84.94 158 LEU A C 1
ATOM 1306 O O . LEU A 1 158 ? 0.920 -12.277 -22.936 1.00 84.94 158 LEU A O 1
ATOM 1310 N N . LYS A 1 159 ? -0.171 -11.368 -21.197 1.00 80.06 159 LYS A N 1
ATOM 1311 C CA . LYS A 1 159 ? -0.686 -10.222 -21.950 1.00 80.06 159 LYS A CA 1
ATOM 1312 C C . LYS A 1 159 ? 0.301 -9.067 -21.846 1.00 80.06 159 LYS A C 1
ATOM 1314 O O . LYS A 1 159 ? 0.422 -8.428 -20.808 1.00 80.06 159 LYS A O 1
ATOM 1319 N N . ILE A 1 160 ? 1.009 -8.805 -22.941 1.00 70.00 160 ILE A N 1
ATOM 1320 C CA . ILE A 1 160 ? 1.963 -7.698 -23.033 1.00 70.00 160 ILE A CA 1
ATOM 1321 C C . ILE A 1 160 ? 1.357 -6.578 -23.863 1.00 70.00 160 ILE A C 1
ATOM 1323 O O . ILE A 1 160 ? 0.833 -6.795 -24.957 1.00 70.00 160 ILE A O 1
ATOM 1327 N N . PHE A 1 161 ? 1.460 -5.363 -23.343 1.00 68.00 161 PHE A N 1
ATOM 1328 C CA . PHE A 1 161 ? 0.952 -4.171 -23.994 1.00 68.00 161 PHE A CA 1
ATOM 1329 C C . PHE A 1 161 ? 1.836 -3.736 -25.152 1.00 68.00 161 PHE A C 1
ATOM 1331 O O . PHE A 1 161 ? 2.977 -3.321 -24.957 1.00 68.00 161 PHE A O 1
ATOM 1338 N N . ALA A 1 162 ? 1.267 -3.705 -26.355 1.00 62.75 162 ALA A N 1
ATOM 1339 C CA . ALA A 1 162 ? 1.930 -3.116 -27.516 1.00 62.75 162 ALA A CA 1
ATOM 1340 C C . ALA A 1 162 ? 2.166 -1.592 -27.370 1.00 62.75 162 ALA A C 1
ATOM 1342 O O . ALA A 1 162 ? 2.994 -1.032 -28.080 1.00 62.75 162 ALA A O 1
ATOM 1343 N N . GLY A 1 163 ? 1.453 -0.916 -26.455 1.00 65.31 163 GLY A N 1
ATOM 1344 C CA . GLY A 1 163 ? 1.489 0.543 -26.269 1.00 65.31 163 GLY A CA 1
ATOM 1345 C C . GLY A 1 163 ? 2.587 1.090 -25.342 1.00 65.31 163 GLY A C 1
ATOM 1346 O O . GLY A 1 163 ? 2.680 2.307 -25.174 1.00 65.31 163 GLY A O 1
ATOM 1347 N N . GLY A 1 164 ? 3.405 0.231 -24.719 1.00 73.25 164 GLY A N 1
ATOM 1348 C CA . GLY A 1 164 ? 4.491 0.647 -23.818 1.00 73.25 164 GLY A CA 1
ATOM 1349 C C . GLY A 1 164 ? 4.050 1.564 -22.658 1.00 73.25 164 GLY A C 1
ATOM 1350 O O . GLY A 1 164 ? 2.894 1.540 -22.223 1.00 73.25 164 GLY A O 1
ATOM 1351 N N . LEU A 1 165 ? 4.965 2.422 -22.180 1.00 71.94 165 LEU A N 1
ATOM 1352 C CA . LEU A 1 165 ? 4.756 3.349 -21.048 1.00 71.94 165 LEU A CA 1
ATOM 1353 C C . LEU A 1 165 ? 3.667 4.420 -21.288 1.00 71.94 165 LEU A C 1
ATOM 1355 O O . LEU A 1 165 ? 3.255 5.128 -20.369 1.00 71.94 165 LEU A O 1
ATOM 1359 N N . GLN A 1 166 ? 3.190 4.595 -22.521 1.00 68.56 166 GLN A N 1
ATOM 1360 C CA . GLN A 1 166 ? 2.137 5.576 -22.808 1.00 68.56 166 GLN A CA 1
ATOM 1361 C C . GLN A 1 166 ? 0.753 5.105 -22.347 1.00 68.56 166 GLN A C 1
ATOM 1363 O O . GLN A 1 166 ? -0.140 5.926 -22.155 1.00 68.56 166 GLN A O 1
ATOM 1368 N N . SER A 1 167 ? 0.581 3.799 -22.134 1.00 72.06 167 SER A N 1
ATOM 1369 C CA . SER A 1 167 ? -0.709 3.188 -21.797 1.00 72.06 167 SER A CA 1
ATOM 1370 C C . SER A 1 167 ? -0.907 2.869 -20.309 1.00 72.06 167 SER A C 1
ATOM 1372 O O . SER A 1 167 ? -1.983 2.404 -19.944 1.00 72.06 167 SER A O 1
ATOM 1374 N N . ILE A 1 168 ? 0.081 3.160 -19.448 1.00 72.31 168 ILE A N 1
ATOM 1375 C CA . ILE A 1 168 ? 0.129 2.720 -18.036 1.00 72.31 168 ILE A CA 1
ATOM 1376 C C . ILE A 1 168 ? -1.129 3.084 -17.234 1.00 72.31 168 ILE A C 1
ATOM 1378 O O . ILE A 1 168 ? -1.642 2.264 -16.478 1.00 72.31 168 ILE A O 1
ATOM 1382 N N . ALA A 1 169 ? -1.679 4.281 -17.441 1.00 69.19 169 ALA A N 1
ATOM 1383 C CA . ALA A 1 169 ? -2.868 4.737 -16.722 1.00 69.19 169 ALA A CA 1
ATOM 1384 C C . ALA A 1 169 ? -4.133 3.889 -16.988 1.00 69.19 169 ALA A C 1
ATOM 1386 O O . ALA A 1 169 ? -5.157 4.092 -16.341 1.00 69.19 169 ALA A O 1
ATOM 1387 N N . ARG A 1 170 ? -4.100 2.976 -17.969 1.00 75.44 170 ARG A N 1
ATOM 1388 C CA . ARG A 1 170 ? -5.239 2.143 -18.386 1.00 75.44 170 ARG A CA 1
ATOM 1389 C C . ARG A 1 170 ? -5.029 0.650 -18.138 1.00 75.44 170 ARG A C 1
ATOM 1391 O O . ARG A 1 170 ? -5.885 -0.132 -18.546 1.00 75.44 170 ARG A O 1
ATOM 1398 N N . LEU A 1 171 ? -3.918 0.243 -17.519 1.00 83.94 171 LEU A N 1
ATOM 1399 C CA . LEU A 1 171 ? -3.660 -1.178 -17.288 1.00 83.94 171 LEU A CA 1
ATOM 1400 C C . LEU A 1 171 ? -4.576 -1.707 -16.183 1.00 83.94 171 LEU A C 1
ATOM 1402 O O . LEU A 1 171 ? -4.737 -1.105 -15.121 1.00 83.94 171 LEU A O 1
ATOM 1406 N N . THR A 1 172 ? -5.155 -2.873 -16.428 1.00 87.69 172 THR A N 1
ATOM 1407 C CA . THR A 1 172 ? -5.882 -3.640 -15.421 1.00 87.69 172 THR A CA 1
ATOM 1408 C C . THR A 1 172 ? -4.909 -4.316 -14.453 1.00 87.69 172 THR A C 1
ATOM 1410 O O . THR A 1 172 ? -3.732 -4.527 -14.754 1.00 87.69 172 THR A O 1
ATOM 1413 N N . ALA A 1 173 ? -5.405 -4.740 -13.289 1.00 90.25 173 ALA A N 1
ATOM 1414 C CA . ALA A 1 173 ? -4.582 -5.429 -12.295 1.00 90.25 173 ALA A CA 1
ATOM 1415 C C . ALA A 1 173 ? -3.928 -6.713 -12.839 1.00 90.25 173 ALA A C 1
ATOM 1417 O O . ALA A 1 173 ? -2.764 -6.988 -12.556 1.00 90.25 173 ALA A O 1
ATOM 1418 N N . ASN A 1 174 ? -4.650 -7.491 -13.654 1.00 90.06 174 ASN A N 1
ATOM 1419 C CA . ASN A 1 174 ? -4.100 -8.698 -14.278 1.00 90.06 174 ASN A CA 1
ATOM 1420 C C . ASN A 1 174 ? -2.909 -8.378 -15.177 1.00 90.06 174 ASN A C 1
ATOM 1422 O O . ASN A 1 174 ? -1.922 -9.106 -15.186 1.00 90.06 174 ASN A O 1
ATOM 1426 N N . GLU A 1 175 ? -2.986 -7.276 -15.906 1.00 89.25 175 GLU A N 1
ATOM 1427 C CA . GLU A 1 175 ? -1.925 -6.917 -16.819 1.00 89.25 175 GLU A CA 1
ATOM 1428 C C . GLU A 1 175 ? -0.721 -6.274 -16.106 1.00 89.25 175 GLU A C 1
ATOM 1430 O O . GLU A 1 175 ? 0.414 -6.479 -16.532 1.00 89.25 175 GLU A O 1
ATOM 1435 N N . PHE A 1 176 ? -0.917 -5.585 -14.972 1.00 91.25 176 PHE A N 1
ATOM 1436 C CA . PHE A 1 176 ? 0.201 -5.234 -14.084 1.00 91.25 176 PHE A CA 1
ATOM 1437 C C . PHE A 1 176 ? 0.929 -6.480 -13.576 1.00 91.25 176 PHE A C 1
ATOM 1439 O O . PHE A 1 176 ? 2.158 -6.498 -13.555 1.00 91.25 176 PHE A O 1
ATOM 1446 N N . ARG A 1 177 ? 0.202 -7.544 -13.214 1.00 92.19 177 ARG A N 1
ATOM 1447 C CA . ARG A 1 177 ? 0.824 -8.815 -12.804 1.00 92.19 177 ARG A CA 1
ATOM 1448 C C . ARG A 1 177 ? 1.589 -9.478 -13.944 1.00 92.19 177 ARG A C 1
ATOM 1450 O O . ARG A 1 177 ? 2.638 -10.065 -13.702 1.00 92.19 177 ARG A O 1
ATOM 1457 N N . ASP A 1 178 ? 1.095 -9.384 -15.176 1.00 91.44 178 ASP A N 1
ATOM 1458 C CA . ASP A 1 178 ? 1.836 -9.847 -16.351 1.00 91.44 178 ASP A CA 1
ATOM 1459 C C . ASP A 1 178 ? 3.099 -9.010 -16.589 1.00 91.44 178 ASP A C 1
ATOM 1461 O O . ASP A 1 178 ? 4.160 -9.569 -16.868 1.00 91.44 178 ASP A O 1
ATOM 1465 N N . LEU A 1 179 ? 3.028 -7.694 -16.376 1.00 91.06 179 LEU A N 1
ATOM 1466 C CA . LEU A 1 179 ? 4.186 -6.807 -16.448 1.00 91.06 179 LEU A CA 1
ATOM 1467 C C . LEU A 1 179 ? 5.242 -7.144 -15.383 1.00 91.06 179 LEU A C 1
ATOM 1469 O O . LEU A 1 179 ? 6.420 -7.231 -15.722 1.00 91.06 179 LEU A O 1
ATOM 1473 N N . MET A 1 180 ? 4.847 -7.410 -14.131 1.00 93.25 180 MET A N 1
ATOM 1474 C CA . MET A 1 180 ? 5.769 -7.787 -13.041 1.00 93.25 180 MET A CA 1
ATOM 1475 C C . MET A 1 180 ? 6.670 -8.975 -13.411 1.00 93.25 180 MET A C 1
ATOM 1477 O O . MET A 1 180 ? 7.841 -9.002 -13.031 1.00 93.25 180 MET A O 1
ATOM 1481 N N . LYS A 1 181 ? 6.157 -9.931 -14.200 1.00 92.44 181 LYS A N 1
ATOM 1482 C CA . LYS A 1 181 ? 6.906 -11.123 -14.640 1.00 92.44 181 LYS A CA 1
ATOM 1483 C C . LYS A 1 181 ? 8.086 -10.788 -15.554 1.00 92.44 181 LYS A C 1
ATOM 1485 O O . LYS A 1 181 ? 9.047 -11.548 -15.605 1.00 92.44 181 LYS A O 1
ATOM 1490 N N . VAL A 1 182 ? 8.012 -9.680 -16.293 1.00 92.19 182 VAL A N 1
ATOM 1491 C CA . VAL A 1 182 ? 8.970 -9.348 -17.361 1.00 92.19 182 VAL A CA 1
ATOM 1492 C C . VAL A 1 182 ? 9.714 -8.034 -17.140 1.00 92.19 182 VAL A C 1
ATOM 1494 O O . VAL A 1 182 ? 10.760 -7.810 -17.747 1.00 92.19 182 VAL A O 1
ATOM 1497 N N . ILE A 1 183 ? 9.206 -7.166 -16.261 1.00 93.00 183 ILE A N 1
ATOM 1498 C CA . ILE A 1 183 ? 9.679 -5.789 -16.092 1.00 93.00 183 ILE A CA 1
ATOM 1499 C C . ILE A 1 183 ? 11.166 -5.700 -15.751 1.00 93.00 183 ILE A C 1
ATOM 1501 O O . ILE A 1 183 ? 11.833 -4.791 -16.231 1.00 93.00 183 ILE A O 1
ATOM 1505 N N . VAL A 1 184 ? 11.703 -6.653 -14.981 1.00 94.94 184 VAL A N 1
ATOM 1506 C CA . VAL A 1 184 ? 13.109 -6.650 -14.548 1.00 94.94 184 VAL A CA 1
ATOM 1507 C C . VAL A 1 184 ? 14.047 -6.667 -15.759 1.00 94.94 184 VAL A C 1
ATOM 1509 O O . VAL A 1 184 ? 14.995 -5.889 -15.810 1.00 94.94 184 VAL A O 1
ATOM 1512 N N . PHE A 1 185 ? 13.732 -7.461 -16.787 1.00 93.31 185 PHE A N 1
ATOM 1513 C CA . PHE A 1 185 ? 14.501 -7.506 -18.037 1.00 93.31 185 PHE A CA 1
ATOM 1514 C C . PHE A 1 185 ? 14.343 -6.228 -18.869 1.00 93.31 185 PHE A C 1
ATOM 1516 O O . PHE A 1 185 ? 15.240 -5.818 -19.606 1.00 93.31 185 PHE A O 1
ATOM 1523 N N . VAL A 1 186 ? 13.186 -5.580 -18.751 1.00 93.38 186 VAL A N 1
ATOM 1524 C CA . VAL A 1 186 ? 12.858 -4.362 -19.493 1.00 93.38 186 VAL A CA 1
ATOM 1525 C C . VAL A 1 186 ? 13.628 -3.173 -18.933 1.00 93.38 186 VAL A C 1
ATOM 1527 O O . VAL A 1 186 ? 14.206 -2.410 -19.711 1.00 93.38 186 VAL A O 1
ATOM 1530 N N . VAL A 1 187 ? 13.665 -3.023 -17.606 1.00 95.69 187 VAL A N 1
ATOM 1531 C CA . VAL A 1 187 ? 14.328 -1.895 -16.932 1.00 95.69 187 VAL A CA 1
ATOM 1532 C C . VAL A 1 187 ? 15.841 -2.053 -16.826 1.00 95.69 187 VAL A C 1
ATOM 1534 O O . VAL A 1 187 ? 16.531 -1.086 -16.498 1.00 95.69 187 VAL A O 1
ATOM 1537 N N . ASP A 1 188 ? 16.364 -3.235 -17.156 1.00 95.12 188 ASP A N 1
ATOM 1538 C CA . ASP A 1 188 ? 17.765 -3.556 -16.930 1.00 95.12 188 ASP A CA 1
ATOM 1539 C C . ASP A 1 188 ? 18.728 -2.591 -17.631 1.00 95.12 188 ASP A C 1
ATOM 1541 O O . ASP A 1 188 ? 18.690 -2.412 -18.854 1.00 95.12 188 ASP A O 1
ATOM 1545 N N . ASN A 1 189 ? 19.608 -1.948 -16.866 1.00 93.62 189 ASN A N 1
ATOM 1546 C CA . ASN A 1 189 ? 20.563 -0.974 -17.390 1.00 93.62 189 ASN A CA 1
ATOM 1547 C C . ASN A 1 189 ? 19.891 0.157 -18.220 1.00 93.62 189 ASN A C 1
ATOM 1549 O O . ASN A 1 189 ? 20.378 0.548 -19.288 1.00 93.62 189 ASN A O 1
ATOM 1553 N N . LEU A 1 190 ? 18.714 0.638 -17.782 1.00 95.44 190 LEU A N 1
ATOM 1554 C CA . LEU A 1 190 ? 18.060 1.838 -18.341 1.00 95.44 190 LEU A CA 1
ATOM 1555 C C . LEU A 1 190 ? 18.418 3.140 -17.616 1.00 95.44 190 LEU A C 1
ATOM 1557 O O . LEU A 1 190 ? 18.264 4.216 -18.203 1.00 95.44 190 LEU A O 1
ATOM 1561 N N . HIS A 1 191 ? 18.861 3.045 -16.361 1.00 93.75 191 HIS A N 1
ATOM 1562 C CA . HIS A 1 191 ? 19.248 4.190 -15.541 1.00 93.75 191 HIS A CA 1
ATOM 1563 C C . HIS A 1 191 ? 20.473 3.865 -14.673 1.00 93.75 191 HIS A C 1
ATOM 1565 O O . HIS A 1 191 ? 21.602 4.074 -15.101 1.00 93.75 191 HIS A O 1
ATOM 1571 N N . ASN A 1 192 ? 20.263 3.309 -13.482 1.00 93.38 192 ASN A N 1
ATOM 1572 C CA . ASN A 1 192 ? 21.305 2.829 -12.580 1.00 93.38 192 ASN A CA 1
ATOM 1573 C C . ASN A 1 192 ? 20.937 1.417 -12.086 1.00 93.38 192 ASN A C 1
ATOM 1575 O O . ASN A 1 192 ? 19.846 0.919 -12.376 1.00 93.38 192 ASN A O 1
ATOM 1579 N N . LYS A 1 193 ? 21.841 0.767 -11.344 1.00 94.88 193 LYS A N 1
ATOM 1580 C CA . LYS A 1 193 ? 21.594 -0.575 -10.790 1.00 94.88 193 LYS A CA 1
ATOM 1581 C C . LYS A 1 193 ? 20.398 -0.597 -9.828 1.00 94.88 193 LYS A C 1
ATOM 1583 O O . LYS A 1 193 ? 19.654 -1.574 -9.810 1.00 94.88 193 LYS A O 1
ATOM 1588 N N . ASP A 1 194 ? 20.200 0.488 -9.081 1.00 96.56 194 ASP A N 1
ATOM 1589 C CA . ASP A 1 194 ? 19.106 0.624 -8.117 1.00 96.56 194 ASP A CA 1
ATOM 1590 C C . ASP A 1 194 ? 17.733 0.512 -8.798 1.00 96.56 194 ASP A C 1
ATOM 1592 O O . ASP A 1 194 ? 16.817 -0.066 -8.217 1.00 96.56 194 ASP A O 1
ATOM 1596 N N . LEU A 1 195 ? 17.590 0.989 -10.044 1.00 97.44 195 LEU A N 1
ATOM 1597 C CA . LEU A 1 195 ? 16.342 0.853 -10.795 1.00 97.44 195 LEU A CA 1
ATOM 1598 C C . LEU A 1 195 ? 15.984 -0.619 -11.030 1.00 97.44 195 LEU A C 1
ATOM 1600 O O . LEU A 1 195 ? 14.863 -1.010 -10.743 1.00 97.44 195 LEU A O 1
ATOM 1604 N N . SER A 1 196 ? 16.900 -1.456 -11.522 1.00 96.75 196 SER A N 1
ATOM 1605 C CA . SER A 1 196 ? 16.608 -2.890 -11.680 1.00 96.75 196 SER A CA 1
ATOM 1606 C C . SER A 1 196 ? 16.313 -3.543 -10.328 1.00 96.75 196 SER A C 1
ATOM 1608 O O . SER A 1 196 ? 15.360 -4.312 -10.194 1.00 96.75 196 SER A O 1
ATOM 1610 N N . GLU A 1 197 ? 17.101 -3.187 -9.313 1.00 98.12 197 GLU A N 1
ATOM 1611 C CA . GLU A 1 197 ? 17.005 -3.737 -7.963 1.00 98.12 197 GLU A CA 1
ATOM 1612 C C . GLU A 1 197 ? 15.647 -3.440 -7.304 1.00 98.12 197 GLU A C 1
ATOM 1614 O O . GLU A 1 197 ? 15.072 -4.333 -6.686 1.00 98.12 197 GLU A O 1
ATOM 1619 N N . VAL A 1 198 ? 15.069 -2.241 -7.468 1.00 98.25 198 VAL A N 1
ATOM 1620 C CA . VAL A 1 198 ? 13.759 -1.927 -6.861 1.00 98.25 198 VAL A CA 1
ATOM 1621 C C . VAL A 1 198 ? 12.626 -2.776 -7.443 1.00 98.25 198 VAL A C 1
ATOM 1623 O O . VAL A 1 198 ? 11.686 -3.121 -6.727 1.00 98.25 198 VAL A O 1
ATOM 1626 N N . TYR A 1 199 ? 12.720 -3.181 -8.713 1.00 98.19 199 TYR A N 1
ATOM 1627 C CA . TYR A 1 199 ? 11.760 -4.112 -9.316 1.00 98.19 199 TYR A CA 1
ATOM 1628 C C . TYR A 1 199 ? 11.969 -5.555 -8.855 1.00 98.19 199 TYR A C 1
ATOM 1630 O O . TYR A 1 199 ? 10.986 -6.266 -8.653 1.00 98.19 199 TYR A O 1
ATOM 1638 N N . VAL A 1 200 ? 13.217 -5.981 -8.638 1.00 98.06 200 VAL A N 1
ATOM 1639 C CA . VAL A 1 200 ? 13.510 -7.296 -8.044 1.00 98.06 200 VAL A CA 1
ATOM 1640 C C . VAL A 1 200 ? 12.941 -7.371 -6.627 1.00 98.06 200 VAL A C 1
ATOM 1642 O O . VAL A 1 200 ? 12.149 -8.266 -6.339 1.00 98.06 200 VAL A O 1
ATOM 1645 N N . LYS A 1 201 ? 13.240 -6.377 -5.782 1.00 98.31 201 LYS A N 1
ATOM 1646 C CA . LYS A 1 201 ? 12.723 -6.302 -4.407 1.00 98.31 201 LYS A CA 1
ATOM 1647 C C . LYS A 1 201 ? 11.200 -6.226 -4.355 1.00 98.31 201 LYS A C 1
ATOM 1649 O O . LYS A 1 201 ? 10.585 -6.870 -3.508 1.00 98.31 201 LYS A O 1
ATOM 1654 N N . TRP A 1 202 ? 10.580 -5.483 -5.280 1.00 98.31 202 TRP A N 1
ATOM 1655 C CA . TRP A 1 202 ? 9.124 -5.484 -5.425 1.00 98.31 202 TRP A CA 1
ATOM 1656 C C . TRP A 1 202 ? 8.601 -6.898 -5.687 1.00 98.31 202 TRP A C 1
ATOM 1658 O O . TRP A 1 202 ? 7.683 -7.334 -5.001 1.00 98.31 202 TRP A O 1
ATOM 1668 N N . ASN A 1 203 ? 9.178 -7.621 -6.651 1.00 97.38 203 ASN A N 1
ATOM 1669 C CA . ASN A 1 203 ? 8.732 -8.969 -6.999 1.00 97.38 203 ASN A CA 1
ATOM 1670 C C . ASN A 1 203 ? 8.894 -9.951 -5.826 1.00 97.38 203 ASN A C 1
ATOM 1672 O O . ASN A 1 203 ? 7.977 -10.725 -5.562 1.00 97.38 203 ASN A O 1
ATOM 1676 N N . GLU A 1 204 ? 10.008 -9.894 -5.093 1.00 96.50 204 GLU A N 1
ATOM 1677 C CA . GLU A 1 204 ? 10.232 -10.703 -3.885 1.00 96.50 204 GLU A CA 1
ATOM 1678 C C . GLU A 1 204 ? 9.165 -10.427 -2.816 1.00 96.50 204 GLU A C 1
ATOM 1680 O O . GLU A 1 204 ? 8.473 -11.342 -2.363 1.00 96.50 204 GLU A O 1
ATOM 1685 N N . MET A 1 205 ? 8.972 -9.153 -2.466 1.00 96.00 205 MET A N 1
ATOM 1686 C CA . MET A 1 205 ? 7.948 -8.718 -1.515 1.00 96.00 205 MET A CA 1
ATOM 1687 C C . MET A 1 205 ? 6.536 -9.107 -1.986 1.00 96.00 205 MET A C 1
ATOM 1689 O O . MET A 1 205 ? 5.722 -9.590 -1.198 1.00 96.00 205 MET A O 1
ATOM 1693 N N . TYR A 1 206 ? 6.230 -8.928 -3.271 1.00 95.88 206 TYR A N 1
ATOM 1694 C CA . TYR A 1 206 ? 4.927 -9.245 -3.846 1.00 95.88 206 TYR A CA 1
ATOM 1695 C C . TYR A 1 206 ? 4.621 -10.740 -3.752 1.00 95.88 206 TYR A C 1
ATOM 1697 O O . TYR A 1 206 ? 3.521 -11.109 -3.343 1.00 95.88 206 TYR A O 1
ATOM 1705 N N . LEU A 1 207 ? 5.587 -11.607 -4.070 1.00 94.31 207 LEU A N 1
ATOM 1706 C CA . LEU A 1 207 ? 5.431 -13.057 -3.939 1.00 94.31 207 LEU A CA 1
ATOM 1707 C C . LEU A 1 207 ? 5.182 -13.474 -2.486 1.00 94.31 207 LEU A C 1
ATOM 1709 O O . LEU A 1 207 ? 4.272 -14.263 -2.239 1.00 94.31 207 LEU A O 1
ATOM 1713 N N . LEU A 1 208 ? 5.914 -12.896 -1.529 1.00 93.44 208 LEU A N 1
ATOM 1714 C CA . LEU A 1 208 ? 5.689 -13.145 -0.102 1.00 93.44 208 LEU A CA 1
ATOM 1715 C C . LEU A 1 208 ? 4.275 -12.731 0.326 1.00 93.44 208 LEU A C 1
ATOM 1717 O O . LEU A 1 208 ? 3.595 -13.503 0.990 1.00 93.44 208 LEU A O 1
ATOM 1721 N N . SER A 1 209 ? 3.772 -11.583 -0.142 1.00 91.69 209 SER A N 1
ATOM 1722 C CA . SER A 1 209 ? 2.404 -11.115 0.155 1.00 91.69 209 SER A CA 1
ATOM 1723 C C . SER A 1 209 ? 1.281 -12.020 -0.387 1.00 91.69 209 SER A C 1
ATOM 1725 O O . SER A 1 209 ? 0.100 -11.817 -0.090 1.00 91.69 209 SER A O 1
ATOM 1727 N N . ARG A 1 210 ? 1.625 -12.981 -1.253 1.00 90.62 210 ARG A N 1
ATOM 1728 C CA . ARG A 1 210 ? 0.694 -13.890 -1.933 1.00 90.62 210 ARG A CA 1
ATOM 1729 C C . ARG A 1 210 ? 0.694 -15.295 -1.329 1.00 90.62 210 ARG A C 1
ATOM 1731 O O . ARG A 1 210 ? -0.053 -16.130 -1.833 1.00 90.62 210 ARG A O 1
ATOM 1738 N N . LEU A 1 211 ? 1.506 -15.557 -0.304 1.00 88.69 211 LEU A N 1
ATOM 1739 C CA . LEU A 1 211 ? 1.482 -16.832 0.407 1.00 88.69 211 LEU A CA 1
ATOM 1740 C C . LEU A 1 211 ? 0.117 -17.034 1.076 1.00 88.69 211 LEU A C 1
ATOM 1742 O O . LEU A 1 211 ? -0.453 -16.107 1.647 1.00 88.69 211 LEU A O 1
ATOM 1746 N N . GLU A 1 212 ? -0.410 -18.254 0.996 1.00 86.75 212 GLU A N 1
ATOM 1747 C CA . GLU A 1 212 ? -1.688 -18.615 1.625 1.00 86.75 212 GLU A CA 1
ATOM 1748 C C . GLU A 1 212 ? -1.540 -18.831 3.136 1.00 86.75 212 GLU A C 1
ATOM 1750 O O . GLU A 1 212 ? -2.483 -18.634 3.897 1.00 86.75 212 GLU A O 1
ATOM 1755 N N . THR A 1 213 ? -0.341 -19.213 3.574 1.00 86.62 213 THR A N 1
ATOM 1756 C CA . THR A 1 213 ? -0.020 -19.519 4.969 1.00 86.62 213 THR A CA 1
ATOM 1757 C C . THR A 1 213 ? 1.323 -18.913 5.345 1.00 86.62 213 THR A C 1
ATOM 1759 O O . THR A 1 213 ? 2.269 -19.005 4.561 1.00 86.62 213 THR A O 1
ATOM 1762 N N . PHE A 1 214 ? 1.425 -18.375 6.560 1.00 85.00 214 PHE A N 1
ATOM 1763 C CA . PHE A 1 214 ? 2.655 -17.797 7.099 1.00 85.00 214 PHE A CA 1
ATOM 1764 C C . PHE A 1 214 ? 3.054 -18.474 8.408 1.00 85.00 214 PHE A C 1
ATOM 1766 O O . PHE A 1 214 ? 2.215 -18.744 9.267 1.00 85.00 214 PHE A O 1
ATOM 1773 N N . LYS A 1 215 ? 4.357 -18.689 8.582 1.00 89.69 215 LYS A N 1
ATOM 1774 C CA . LYS A 1 215 ? 5.002 -18.887 9.883 1.00 89.69 215 LYS A CA 1
ATOM 1775 C C . LYS A 1 215 ? 5.476 -17.540 10.427 1.00 89.69 215 LYS A C 1
ATOM 1777 O O . LYS A 1 215 ? 5.706 -16.601 9.669 1.00 89.69 215 LYS A O 1
ATOM 1782 N N . GLU A 1 216 ? 5.756 -17.463 11.727 1.00 87.75 216 GLU A N 1
ATOM 1783 C CA . GLU A 1 216 ? 6.371 -16.264 12.325 1.00 87.75 216 GLU A CA 1
ATOM 1784 C C . GLU A 1 216 ? 7.700 -15.872 11.653 1.00 87.75 216 GLU A C 1
ATOM 1786 O O . GLU A 1 216 ? 8.017 -14.690 11.518 1.00 87.75 216 GLU A O 1
ATOM 1791 N N . SER A 1 217 ? 8.488 -16.856 11.202 1.00 91.00 217 SER A N 1
ATOM 1792 C CA . SER A 1 217 ? 9.708 -16.608 10.424 1.00 91.00 217 SER A CA 1
ATOM 1793 C C . SER A 1 217 ? 9.417 -15.910 9.098 1.00 91.00 217 SER A C 1
ATOM 1795 O O . SER A 1 217 ? 10.172 -15.027 8.696 1.00 91.00 217 SER A O 1
ATOM 1797 N N . ASP A 1 218 ? 8.314 -16.274 8.446 1.00 90.88 218 ASP A N 1
ATOM 1798 C CA . ASP A 1 218 ? 7.923 -15.731 7.147 1.00 90.88 218 ASP A CA 1
ATOM 1799 C C . ASP A 1 218 ? 7.476 -14.275 7.297 1.00 90.88 218 ASP A C 1
ATOM 1801 O O . ASP A 1 218 ? 7.822 -13.447 6.460 1.00 90.88 218 ASP A O 1
ATOM 1805 N N . LEU A 1 219 ? 6.817 -13.926 8.411 1.00 89.19 219 LEU A N 1
ATOM 1806 C CA . LEU A 1 219 ? 6.474 -12.538 8.746 1.00 89.19 219 LEU A CA 1
ATOM 1807 C C . LEU A 1 219 ? 7.724 -11.664 8.916 1.00 89.19 219 LEU A C 1
ATOM 1809 O O . LEU A 1 219 ? 7.767 -10.542 8.414 1.00 89.19 219 LEU A O 1
ATOM 1813 N N . LYS A 1 220 ? 8.780 -12.183 9.560 1.00 91.25 220 LYS A N 1
ATOM 1814 C CA . LYS A 1 220 ? 10.063 -11.464 9.694 1.00 91.25 220 LYS A CA 1
ATOM 1815 C C . LYS A 1 220 ? 10.737 -11.247 8.339 1.00 91.25 220 LYS A C 1
ATOM 1817 O O . LYS A 1 220 ? 11.257 -10.163 8.081 1.00 91.25 220 LYS A O 1
ATOM 1822 N N . ILE A 1 221 ? 10.722 -12.264 7.475 1.00 94.00 221 ILE A N 1
ATOM 1823 C CA . ILE A 1 221 ? 11.255 -12.169 6.108 1.00 94.00 221 ILE A CA 1
ATOM 1824 C C . ILE A 1 221 ? 10.445 -11.153 5.299 1.00 94.00 221 ILE A C 1
ATOM 1826 O O . ILE A 1 221 ? 11.023 -10.314 4.610 1.00 94.00 221 ILE A O 1
ATOM 1830 N N . PHE A 1 222 ? 9.119 -11.191 5.417 1.00 93.25 222 PHE A N 1
ATOM 1831 C CA . PHE A 1 222 ? 8.233 -10.294 4.696 1.00 93.25 222 PHE A CA 1
ATOM 1832 C C . PHE A 1 222 ? 8.404 -8.841 5.139 1.00 93.25 222 PHE A C 1
ATOM 1834 O O . PHE A 1 222 ? 8.574 -7.978 4.282 1.00 93.25 222 PHE A O 1
ATOM 1841 N N . GLN A 1 223 ? 8.488 -8.570 6.446 1.00 91.38 223 GLN A N 1
ATOM 1842 C CA . GLN A 1 223 ? 8.781 -7.225 6.945 1.00 91.38 223 GLN A CA 1
ATOM 1843 C C . GLN A 1 223 ? 10.127 -6.713 6.421 1.00 91.38 223 GLN A C 1
ATOM 1845 O O . GLN A 1 223 ? 10.209 -5.586 5.942 1.00 91.38 223 GLN A O 1
ATOM 1850 N N . LYS A 1 224 ? 11.170 -7.554 6.425 1.00 93.62 224 LYS A N 1
ATOM 1851 C CA . LYS A 1 224 ? 12.470 -7.179 5.857 1.00 93.62 224 LYS A CA 1
ATOM 1852 C C . LYS A 1 224 ? 12.370 -6.855 4.361 1.00 93.62 224 LYS A C 1
ATOM 1854 O O . LYS A 1 224 ? 12.977 -5.889 3.913 1.00 93.62 224 LYS A O 1
ATOM 1859 N N . ALA A 1 225 ? 11.606 -7.633 3.593 1.00 96.00 225 ALA A N 1
ATOM 1860 C CA . ALA A 1 225 ? 11.392 -7.377 2.169 1.00 96.00 225 ALA A CA 1
ATOM 1861 C C . ALA A 1 225 ? 10.648 -6.051 1.925 1.00 96.00 225 ALA A C 1
ATOM 1863 O O . ALA A 1 225 ? 11.012 -5.311 1.010 1.00 96.00 225 ALA A O 1
ATOM 1864 N N . ILE A 1 226 ? 9.654 -5.728 2.763 1.00 94.12 226 ILE A N 1
ATOM 1865 C CA . ILE A 1 226 ? 8.955 -4.435 2.745 1.00 94.12 226 ILE A CA 1
ATOM 1866 C C . ILE A 1 226 ? 9.941 -3.296 3.019 1.00 94.12 226 ILE A C 1
ATOM 1868 O O . ILE A 1 226 ? 9.997 -2.350 2.236 1.00 94.12 226 ILE A O 1
ATOM 1872 N N . ASP A 1 227 ? 10.746 -3.404 4.078 1.00 93.56 227 ASP A N 1
ATOM 1873 C CA . ASP A 1 227 ? 11.710 -2.372 4.469 1.00 93.56 227 ASP A CA 1
ATOM 1874 C C . ASP A 1 227 ? 12.774 -2.153 3.379 1.00 93.56 227 ASP A C 1
ATOM 1876 O O . ASP A 1 227 ? 13.059 -1.015 2.994 1.00 93.56 227 ASP A O 1
ATOM 1880 N N . ASP A 1 228 ? 13.339 -3.237 2.838 1.00 95.94 228 ASP A N 1
ATOM 1881 C CA . ASP A 1 228 ? 14.358 -3.191 1.786 1.00 95.94 228 ASP A CA 1
ATOM 1882 C C . ASP A 1 228 ? 13.809 -2.563 0.495 1.00 95.94 228 ASP A C 1
ATOM 1884 O O . ASP A 1 228 ? 14.483 -1.734 -0.129 1.00 95.94 228 ASP A O 1
ATOM 1888 N N . TRP A 1 229 ? 12.588 -2.935 0.088 1.00 97.38 229 TRP A N 1
ATOM 1889 C CA . TRP A 1 229 ? 11.920 -2.331 -1.064 1.00 97.38 229 TRP A CA 1
ATOM 1890 C C . TRP A 1 229 ? 11.606 -0.853 -0.814 1.00 97.38 229 TRP A C 1
ATOM 1892 O O . TRP A 1 229 ? 11.969 -0.010 -1.635 1.00 97.38 229 TRP A O 1
ATOM 1902 N N . ALA A 1 230 ? 10.978 -0.520 0.317 1.00 95.06 230 ALA A N 1
ATOM 1903 C CA . ALA A 1 230 ? 10.528 0.835 0.616 1.00 95.06 230 ALA A CA 1
ATOM 1904 C C . ALA A 1 230 ? 11.700 1.818 0.694 1.00 95.06 230 ALA A C 1
ATOM 1906 O O . ALA A 1 230 ? 11.636 2.893 0.097 1.00 95.06 230 ALA A O 1
ATOM 1907 N N . ASN A 1 231 ? 12.793 1.444 1.366 1.00 94.81 231 ASN A N 1
ATOM 1908 C CA . ASN A 1 231 ? 13.990 2.281 1.462 1.00 94.81 231 ASN A CA 1
ATOM 1909 C C . ASN A 1 231 ? 14.586 2.583 0.079 1.00 94.81 231 ASN A C 1
ATOM 1911 O O . ASN A 1 231 ? 14.948 3.726 -0.208 1.00 94.81 231 ASN A O 1
ATOM 1915 N N . LEU A 1 232 ? 14.656 1.579 -0.800 1.00 96.69 232 LEU A N 1
ATOM 1916 C CA . LEU A 1 232 ? 15.176 1.758 -2.154 1.00 96.69 232 LEU A CA 1
ATOM 1917 C C . LEU A 1 232 ? 14.221 2.572 -3.038 1.00 96.69 232 LEU A C 1
ATOM 1919 O O . LEU A 1 232 ? 14.660 3.457 -3.773 1.00 96.69 232 LEU A O 1
ATOM 1923 N N . PHE A 1 233 ? 12.919 2.313 -2.928 1.00 96.31 233 PHE A N 1
ATOM 1924 C CA . PHE A 1 233 ? 11.868 3.064 -3.606 1.00 96.31 233 PHE A CA 1
ATOM 1925 C C . PHE A 1 233 ? 11.923 4.551 -3.234 1.00 96.31 233 PHE A C 1
ATOM 1927 O O . PHE A 1 233 ? 11.932 5.413 -4.112 1.00 96.31 233 PHE A O 1
ATOM 1934 N N . ILE A 1 234 ? 12.034 4.863 -1.940 1.00 94.69 234 ILE A N 1
ATOM 1935 C CA . ILE A 1 234 ? 12.145 6.242 -1.454 1.00 94.69 234 ILE A CA 1
ATOM 1936 C C . ILE A 1 234 ? 13.420 6.898 -1.980 1.00 94.69 234 ILE A C 1
ATOM 1938 O O . ILE A 1 234 ? 13.352 7.986 -2.551 1.00 94.69 234 ILE A O 1
ATOM 1942 N N . LYS A 1 235 ? 14.567 6.216 -1.865 1.00 94.44 235 LYS A N 1
ATOM 1943 C CA . LYS A 1 235 ? 15.858 6.706 -2.371 1.00 94.44 235 LYS A CA 1
ATOM 1944 C C . LYS A 1 235 ? 15.783 7.105 -3.849 1.00 94.44 235 LYS A C 1
ATOM 1946 O O . LYS A 1 235 ? 16.324 8.145 -4.219 1.00 94.44 235 LYS A O 1
ATOM 1951 N N . LEU A 1 236 ? 15.126 6.293 -4.678 1.00 95.06 236 LEU A N 1
ATOM 1952 C CA . LEU A 1 236 ? 14.998 6.532 -6.117 1.00 95.06 236 LEU A CA 1
ATOM 1953 C C . LEU A 1 236 ? 14.018 7.657 -6.459 1.00 95.06 236 LEU A C 1
ATOM 1955 O O . LEU A 1 236 ? 14.302 8.458 -7.348 1.00 95.06 236 LEU A O 1
ATOM 1959 N N . PHE A 1 237 ? 12.868 7.716 -5.785 1.00 94.75 237 PHE A N 1
ATOM 1960 C CA . PHE A 1 237 ? 1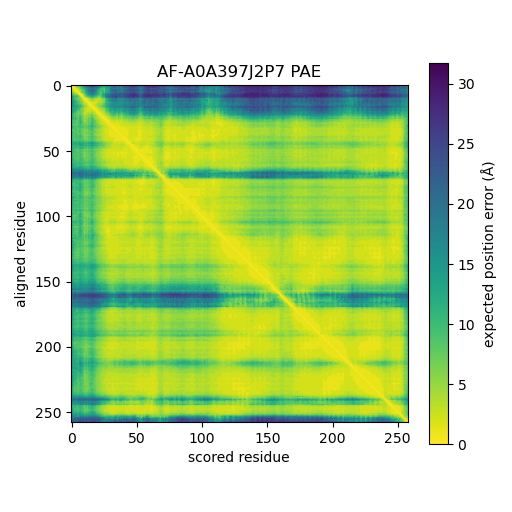1.723 8.500 -6.260 1.00 94.75 237 PHE A CA 1
ATOM 1961 C C . PHE A 1 237 ? 11.363 9.717 -5.392 1.00 94.75 237 PHE A C 1
ATOM 1963 O O . PHE A 1 237 ? 10.464 10.473 -5.759 1.00 94.75 237 PHE A O 1
ATOM 1970 N N . GLN A 1 238 ? 12.068 9.968 -4.281 1.00 91.38 238 GLN A N 1
ATOM 1971 C CA . GLN A 1 238 ? 11.793 11.102 -3.378 1.00 91.38 238 GLN A CA 1
ATOM 1972 C C . GLN A 1 238 ? 11.740 12.469 -4.079 1.00 91.38 238 GLN A C 1
ATOM 1974 O O . GLN A 1 238 ? 10.892 13.296 -3.750 1.00 91.38 238 GLN A O 1
ATOM 1979 N N . ASN A 1 239 ? 12.593 12.684 -5.085 1.00 88.56 239 ASN A N 1
ATOM 1980 C CA . ASN A 1 239 ? 12.697 13.960 -5.799 1.00 88.56 239 ASN A CA 1
ATOM 1981 C C . ASN A 1 239 ? 11.632 14.146 -6.892 1.00 88.56 239 ASN A C 1
ATOM 1983 O O . ASN A 1 239 ? 11.565 15.221 -7.479 1.00 88.56 239 ASN A O 1
ATOM 1987 N N . ILE A 1 240 ? 10.830 13.118 -7.187 1.00 85.38 240 ILE A N 1
ATOM 1988 C CA . ILE A 1 240 ? 9.840 13.151 -8.271 1.00 85.38 240 ILE A CA 1
ATOM 1989 C C . ILE A 1 240 ? 8.500 13.678 -7.755 1.00 85.38 240 ILE A C 1
ATOM 1991 O O . ILE A 1 240 ? 7.976 14.663 -8.261 1.00 85.38 240 ILE A O 1
ATOM 1995 N N . SER A 1 241 ? 7.953 13.055 -6.709 1.00 72.50 241 SER A N 1
ATOM 1996 C CA . SER A 1 241 ? 6.579 13.322 -6.253 1.00 72.50 241 SER A CA 1
ATOM 1997 C C . SER A 1 241 ? 6.473 13.758 -4.789 1.00 72.50 241 SER A C 1
ATOM 1999 O O . SER A 1 241 ? 5.369 13.897 -4.258 1.00 72.50 241 SER A O 1
ATOM 2001 N N . GLY A 1 242 ? 7.605 13.905 -4.088 1.00 76.56 242 GLY A N 1
ATOM 2002 C CA . GLY A 1 242 ? 7.637 14.112 -2.635 1.00 76.56 242 GLY A CA 1
ATOM 2003 C C . GLY A 1 242 ? 7.022 12.957 -1.831 1.00 76.56 242 GLY A C 1
ATOM 2004 O O . GLY A 1 242 ? 6.889 13.069 -0.616 1.00 76.56 242 GLY A O 1
ATOM 2005 N N . LEU A 1 243 ? 6.623 11.866 -2.506 1.00 84.25 243 LEU A N 1
ATOM 2006 C CA . LEU A 1 243 ? 6.089 10.621 -1.951 1.00 84.25 243 LEU A CA 1
ATOM 2007 C C . LEU A 1 243 ? 4.929 10.817 -0.959 1.00 84.25 243 LEU A C 1
ATOM 2009 O O . LEU A 1 243 ? 4.737 10.030 -0.030 1.00 84.25 243 LEU A O 1
ATOM 2013 N N . LYS A 1 244 ? 4.108 11.852 -1.183 1.00 82.75 244 LYS A N 1
ATOM 2014 C CA . LYS A 1 244 ? 2.955 12.203 -0.339 1.00 82.75 244 LYS A CA 1
ATOM 2015 C C . LYS A 1 244 ? 1.727 11.350 -0.663 1.00 82.75 244 LYS A C 1
ATOM 2017 O O . LYS A 1 244 ? 0.672 11.873 -1.017 1.00 82.75 244 LYS A O 1
ATOM 2022 N N . PHE A 1 245 ? 1.854 10.027 -0.569 1.00 85.38 245 PHE A N 1
ATOM 2023 C CA . PHE A 1 245 ? 0.727 9.114 -0.760 1.00 85.38 245 PHE A CA 1
ATOM 2024 C C . PHE A 1 245 ? 0.613 8.100 0.393 1.00 85.38 245 PHE A C 1
ATOM 2026 O O . PHE A 1 245 ? 1.556 7.359 0.680 1.00 85.38 245 PHE A O 1
ATOM 2033 N N . PRO A 1 246 ? -0.553 8.021 1.062 1.00 89.81 246 PRO A N 1
ATOM 2034 C CA . PRO A 1 246 ? -0.716 7.203 2.264 1.00 89.81 246 PRO A CA 1
ATOM 2035 C C . PRO A 1 246 ? -0.521 5.694 2.095 1.00 89.81 246 PRO A C 1
ATOM 2037 O O . PRO A 1 246 ? -0.221 5.006 3.072 1.00 89.81 246 PRO A O 1
ATOM 2040 N N . LYS A 1 247 ? -0.666 5.162 0.872 1.00 92.06 247 LYS A N 1
ATOM 2041 C CA . LYS A 1 247 ? -0.500 3.724 0.613 1.00 92.06 247 LYS A CA 1
ATOM 2042 C C . LYS A 1 247 ? 0.899 3.226 0.996 1.00 92.06 247 LYS A C 1
ATOM 2044 O O . LYS A 1 247 ? 0.991 2.129 1.541 1.00 92.06 247 LYS A O 1
ATOM 2049 N N . LEU A 1 248 ? 1.953 4.024 0.773 1.00 91.94 248 LEU A N 1
ATOM 2050 C CA . LEU A 1 248 ? 3.327 3.669 1.160 1.00 91.94 248 LEU A CA 1
ATOM 2051 C C . LEU A 1 248 ? 3.458 3.568 2.681 1.00 91.94 248 LEU A C 1
ATOM 2053 O O . LEU A 1 248 ? 3.874 2.534 3.196 1.00 91.94 248 LEU A O 1
ATOM 2057 N N . HIS A 1 249 ? 3.014 4.603 3.400 1.00 90.56 249 HIS A N 1
ATOM 2058 C CA . HIS A 1 249 ? 3.016 4.610 4.864 1.00 90.56 249 HIS A CA 1
ATOM 2059 C C . HIS A 1 249 ? 2.251 3.414 5.439 1.00 90.56 249 HIS A C 1
ATOM 2061 O O . HIS A 1 249 ? 2.756 2.704 6.308 1.00 90.56 249 HIS A O 1
ATOM 2067 N N . SER A 1 250 ? 1.038 3.182 4.929 1.00 90.12 250 SER A N 1
ATOM 2068 C CA . SER A 1 250 ? 0.178 2.081 5.352 1.00 90.12 250 SER A CA 1
ATOM 2069 C C . SER A 1 250 ? 0.827 0.726 5.129 1.00 90.12 250 SER A C 1
ATOM 2071 O O . SER A 1 250 ? 0.710 -0.143 5.985 1.00 90.12 250 SER A O 1
ATOM 2073 N N . TRP A 1 251 ? 1.493 0.535 3.992 1.00 90.00 251 TRP A N 1
ATOM 2074 C CA . TRP A 1 251 ? 2.145 -0.728 3.681 1.00 90.00 251 TRP A CA 1
ATOM 2075 C C . TRP A 1 251 ? 3.328 -1.005 4.609 1.00 90.00 251 TRP A C 1
ATOM 2077 O O . TRP A 1 251 ? 3.486 -2.128 5.060 1.00 90.00 251 TRP A O 1
ATOM 2087 N N . ASN A 1 252 ? 4.094 0.018 4.984 1.00 86.56 252 ASN A N 1
ATOM 2088 C CA . ASN A 1 252 ? 5.236 -0.161 5.883 1.00 86.56 252 ASN A CA 1
ATOM 2089 C C . ASN A 1 252 ? 4.830 -0.361 7.352 1.00 86.56 252 ASN A C 1
ATOM 2091 O O . ASN A 1 252 ? 5.555 -1.004 8.102 1.00 86.56 252 ASN A O 1
ATOM 2095 N N . ASN A 1 253 ? 3.692 0.197 7.783 1.00 79.56 253 ASN A N 1
ATOM 2096 C CA . ASN A 1 253 ? 3.359 0.308 9.210 1.00 79.56 253 ASN A CA 1
ATOM 2097 C C . ASN A 1 253 ? 2.210 -0.575 9.697 1.00 79.56 253 ASN A C 1
ATOM 2099 O O . ASN A 1 253 ? 2.076 -0.771 10.906 1.00 79.56 253 ASN A O 1
ATOM 2103 N N . LYS A 1 254 ? 1.359 -1.090 8.804 1.00 71.19 254 LYS A N 1
ATOM 2104 C CA . LYS A 1 254 ? 0.156 -1.822 9.225 1.00 71.19 254 LYS A CA 1
ATOM 2105 C C . LYS A 1 254 ? 0.443 -3.272 9.641 1.00 71.19 254 LYS A C 1
ATOM 2107 O O . LYS A 1 254 ? -0.273 -3.790 10.486 1.00 71.19 254 LYS A O 1
ATOM 2112 N N . TRP A 1 255 ? 1.513 -3.886 9.132 1.00 59.53 255 TRP A N 1
ATOM 2113 C CA . TRP A 1 255 ? 1.822 -5.313 9.335 1.00 59.53 255 TRP A CA 1
ATOM 2114 C C . TRP A 1 255 ? 2.621 -5.645 10.602 1.00 59.53 255 TRP A C 1
ATOM 2116 O O . TRP A 1 255 ? 2.784 -6.814 10.922 1.00 59.53 255 TRP A O 1
ATOM 2126 N N . ILE A 1 256 ? 3.124 -4.646 11.333 1.00 46.84 256 ILE A N 1
ATOM 2127 C CA . ILE A 1 256 ? 4.143 -4.882 12.370 1.00 46.84 256 ILE A CA 1
ATOM 2128 C C . ILE A 1 256 ? 3.568 -5.542 13.647 1.00 46.84 256 ILE A C 1
ATOM 2130 O O . ILE A 1 256 ? 4.340 -6.071 14.442 1.00 46.84 256 ILE A O 1
ATOM 2134 N N . HIS A 1 257 ? 2.244 -5.576 13.859 1.00 40.47 257 HIS A N 1
ATOM 2135 C CA . HIS A 1 257 ? 1.659 -6.042 15.132 1.00 40.47 257 HIS A CA 1
ATOM 2136 C C . HIS A 1 257 ? 0.295 -6.756 15.033 1.00 40.47 257 HIS A C 1
ATOM 2138 O O . HIS A 1 257 ? -0.454 -6.719 16.008 1.00 40.47 257 HIS A O 1
ATOM 2144 N N . ASN A 1 258 ? -0.023 -7.392 13.901 1.00 37.34 258 ASN A N 1
ATOM 2145 C CA . ASN A 1 258 ? -1.177 -8.300 13.814 1.00 37.34 258 ASN A CA 1
ATOM 2146 C C . ASN A 1 258 ? -0.731 -9.756 13.924 1.00 37.34 258 ASN A C 1
ATOM 2148 O O . ASN A 1 258 ? 0.305 -10.083 13.302 1.00 37.34 258 ASN A O 1
#

Radius of gyration: 21.39 Å; Cα contacts (8 Å, |Δi|>4): 304; chains: 1; bounding box: 44×44×66 Å

Organism: NCBI:txid1348612

Secondary structure (DSSP, 8-state):
----SSSS--EEEEETTEEEEE------EEE-HHHHHHHTTB-S-TTSSS--SSB---GGGTT-TT--GGGS-B--HHHHHHHHHTT-GGGGTB-SS--GGGGSTT--HHHHEEE-HIIIIIIIIIHHHHHHHHHHS-HHHHHHHHHHHHHSPPBTTB---TTGGGSGGG--HHHHHHHHHHHHHHHTTSS-HHHHHHHHHHHHHHHHTT-SS--HHHHHHHHHHHHHHHHHHHHHHHHHHTT--HHHHHHHHSSTT-

pLDDT: mean 87.79, std 11.94, range [37.34, 98.31]

Solvent-accessible surface area (backbone atoms only — not comparable to full-atom values): 15066 Å² total; per-residue (Å²): 130,90,70,73,90,65,84,89,69,72,48,81,44,76,56,96,89,41,80,44,82,47,71,90,85,72,72,74,41,81,28,45,70,66,52,41,13,59,74,46,37,26,48,79,47,46,84,35,63,22,35,42,49,38,30,62,45,44,37,91,48,28,73,44,83,83,64,47,57,91,78,40,56,64,48,43,61,68,66,51,46,51,26,53,81,68,75,43,20,68,82,62,24,31,54,92,64,88,63,72,60,68,76,44,82,96,52,48,64,37,70,28,47,39,77,29,60,59,55,48,38,44,65,27,58,49,45,50,53,52,54,51,47,60,71,70,42,52,75,69,38,48,53,52,33,33,49,44,55,62,66,55,78,89,48,94,97,49,66,76,64,86,62,38,84,82,45,59,96,71,62,50,55,71,42,45,56,39,41,66,77,50,42,48,74,39,45,48,85,56,80,48,72,65,62,27,47,40,48,50,34,43,52,56,33,52,55,56,74,64,54,92,73,78,53,76,69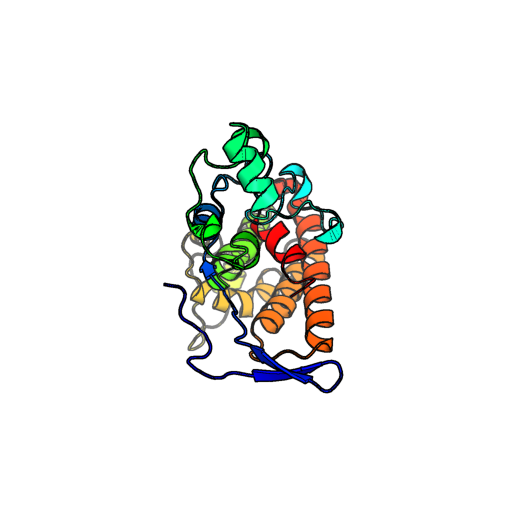,50,52,55,52,42,52,50,30,46,51,58,26,50,55,47,47,45,72,73,40,43,89,76,67,68,48,53,43,46,67,59,32,48,65,73,39,65,69,81,82,117

InterPro domains:
  IPR041078 Plavaka transposase [PF18759] (15-127)